Protein AF-A0A6I4NYL2-F1 (afdb_monomer)

Sequence (210 aa):
MTFRFLLPESRPLVDVDYPDGPGNLPQQTRALRRDYGRASRLFVGIGATLGFGIALLVLGGALDLVATGGALLGVPFGLVGLGGAVVTGWLLLGLHRSGRRLARALASRYRSTYGPEHRGGLGDAGLARYFVFEPFLFWRIALASITLLGAIMLLSIAGFMPEQSAAGRLLSGAYGLVLLVAGCGLFGGTFRVNAAHSRRDPVQRRLWGD

Foldseek 3Di:
DPPDLADPLQVQLLPDQDDPGPDHLVVNLVRLVCSLLPVVLVVLLVVLLVQLLVLLVLLLVLVVCVVVVNPVPSVVSNVSSVVSNVVSVVSNVVSLVVLQSSLVSNLSSLCVVLDPPDPADPVLQVVLVCVCVPVSNVSLLVLLVVLLVQLVVLQCCLVPPPPDDPSSSVSSNVSSVSSNVSSCSSVVSSVSNSVSNNSSNPVVCVVVVD

Structure (mmCIF, N/CA/C/O backbone):
data_AF-A0A6I4NYL2-F1
#
_entry.id   AF-A0A6I4NYL2-F1
#
loop_
_atom_site.group_PDB
_atom_site.id
_atom_site.type_symbol
_atom_site.label_atom_id
_atom_site.label_alt_id
_atom_site.label_comp_id
_atom_site.label_asym_id
_atom_site.label_entity_id
_atom_site.label_seq_id
_atom_site.pdbx_PDB_ins_code
_atom_site.Cartn_x
_atom_site.Cartn_y
_atom_site.Cartn_z
_atom_site.occupancy
_atom_site.B_iso_or_equiv
_atom_site.auth_seq_id
_atom_site.auth_comp_id
_atom_site.auth_asym_id
_atom_site.auth_atom_id
_atom_site.pdbx_PDB_model_num
ATOM 1 N N . MET A 1 1 ? 11.112 -21.240 4.306 1.00 32.34 1 MET A N 1
ATOM 2 C CA . MET A 1 1 ? 10.433 -20.586 5.448 1.00 32.34 1 MET A CA 1
ATOM 3 C C . MET A 1 1 ? 9.521 -19.486 4.920 1.00 32.34 1 MET A C 1
ATOM 5 O O . MET A 1 1 ? 10.013 -18.521 4.354 1.00 32.34 1 MET A O 1
ATOM 9 N N . THR A 1 2 ? 8.201 -19.642 5.022 1.00 40.28 2 THR A N 1
ATOM 10 C CA . THR A 1 2 ? 7.230 -18.669 4.492 1.00 40.28 2 THR A CA 1
ATOM 11 C C . THR A 1 2 ? 7.256 -17.404 5.350 1.00 40.28 2 THR A C 1
ATOM 13 O O . THR A 1 2 ? 6.884 -17.456 6.524 1.00 40.28 2 THR A O 1
ATOM 16 N N . PHE A 1 3 ? 7.710 -16.277 4.795 1.00 51.25 3 PHE A N 1
ATOM 17 C CA . PHE A 1 3 ? 7.672 -14.980 5.474 1.00 51.25 3 PHE A CA 1
ATOM 18 C C . PHE A 1 3 ? 6.221 -14.679 5.884 1.00 51.25 3 PHE A C 1
ATOM 20 O O . PHE A 1 3 ? 5.325 -14.564 5.047 1.00 51.25 3 PHE A O 1
ATOM 27 N N . ARG A 1 4 ? 5.957 -14.641 7.193 1.00 70.06 4 ARG A N 1
ATOM 28 C CA . ARG A 1 4 ? 4.603 -14.541 7.750 1.00 70.06 4 ARG A CA 1
ATOM 29 C C . ARG A 1 4 ? 4.319 -13.087 8.131 1.00 70.06 4 ARG A C 1
ATOM 31 O O . ARG A 1 4 ? 4.735 -12.618 9.185 1.00 70.06 4 ARG A O 1
ATOM 38 N N . PHE A 1 5 ? 3.569 -12.381 7.283 1.00 82.69 5 PHE A N 1
ATOM 39 C CA . PHE A 1 5 ? 3.198 -10.967 7.478 1.00 82.69 5 PHE A CA 1
ATOM 40 C C . PHE A 1 5 ? 2.235 -10.702 8.649 1.00 82.69 5 PHE A C 1
ATOM 42 O O . PHE A 1 5 ? 1.994 -9.544 8.983 1.00 82.69 5 PHE A O 1
ATOM 49 N N . LEU A 1 6 ? 1.698 -11.754 9.274 1.00 87.69 6 LEU A N 1
ATOM 50 C CA . LEU A 1 6 ? 0.800 -11.682 10.429 1.00 87.69 6 LEU A CA 1
ATOM 51 C C . LEU A 1 6 ? 1.439 -12.342 11.651 1.00 87.69 6 LEU A C 1
ATOM 53 O O . LEU A 1 6 ? 1.997 -13.450 11.548 1.00 87.69 6 LEU A O 1
ATOM 57 N N . LEU A 1 7 ? 1.311 -11.678 12.801 1.00 88.50 7 LEU A N 1
ATOM 58 C CA . LEU A 1 7 ? 1.684 -12.248 14.094 1.00 88.50 7 LEU A CA 1
ATOM 59 C C . LEU A 1 7 ? 0.854 -13.513 14.369 1.00 88.50 7 LEU A C 1
ATOM 61 O O . LEU A 1 7 ? -0.315 -13.554 13.981 1.00 88.50 7 LEU A O 1
ATOM 65 N N . PRO A 1 8 ? 1.420 -14.544 15.027 1.00 87.44 8 PRO A N 1
ATOM 66 C CA . PRO A 1 8 ? 0.690 -15.774 15.346 1.00 87.44 8 PRO A CA 1
ATOM 67 C C . PRO A 1 8 ? -0.637 -15.508 16.067 1.00 87.44 8 PRO A C 1
ATOM 69 O O . PRO A 1 8 ? -1.657 -16.066 15.682 1.00 87.44 8 PRO A O 1
ATOM 72 N N . GLU A 1 9 ? -0.628 -14.568 17.015 1.00 88.06 9 GLU A N 1
ATOM 73 C CA . GLU A 1 9 ? -1.785 -14.131 17.811 1.00 88.06 9 GLU A CA 1
ATOM 74 C C . GLU A 1 9 ? -2.913 -13.522 16.964 1.00 88.06 9 GLU A C 1
ATOM 76 O O . GLU A 1 9 ? -4.086 -13.643 17.298 1.00 88.06 9 GLU A O 1
ATOM 81 N N . SER A 1 10 ? -2.575 -12.858 15.854 1.00 87.19 10 SER A N 1
ATOM 82 C CA . SER A 1 10 ? -3.553 -12.163 15.008 1.00 87.19 10 SER A CA 1
ATOM 83 C C . SER A 1 10 ? -4.169 -13.059 13.936 1.00 87.19 10 SER A C 1
ATOM 85 O O . SER A 1 10 ? -5.227 -12.731 13.417 1.00 87.19 10 SER A O 1
ATOM 87 N N . ARG A 1 11 ? -3.547 -14.192 13.592 1.00 86.81 11 ARG A N 1
ATOM 88 C CA . ARG A 1 11 ? -4.047 -15.092 12.536 1.00 86.81 11 ARG A CA 1
ATOM 89 C C . ARG A 1 11 ? -5.452 -15.631 12.787 1.00 86.81 11 ARG A C 1
ATOM 91 O O . ARG A 1 11 ? -6.290 -15.405 11.919 1.00 86.81 11 ARG A O 1
ATOM 98 N N . PRO A 1 12 ? -5.748 -16.266 13.939 1.00 86.94 12 PRO A N 1
ATOM 99 C CA . PRO A 1 12 ? -7.089 -16.796 14.173 1.00 86.94 12 PRO A CA 1
ATOM 100 C C . PRO A 1 12 ? -8.146 -15.686 14.221 1.00 86.94 12 PRO A C 1
ATOM 102 O O . PRO A 1 12 ? -9.323 -15.952 14.049 1.00 86.94 12 PRO A O 1
ATOM 105 N N . LEU A 1 13 ? -7.739 -14.429 14.428 1.00 87.06 13 LEU A N 1
ATOM 106 C CA . LEU A 1 13 ? -8.644 -13.286 14.527 1.00 87.06 13 LEU A CA 1
ATOM 107 C C . LEU A 1 13 ? -8.958 -12.632 13.176 1.00 87.06 13 LEU A C 1
ATOM 109 O O . LEU A 1 13 ? -9.892 -11.836 13.098 1.00 87.06 13 LEU A O 1
ATOM 113 N N . VAL A 1 14 ? -8.158 -12.908 12.141 1.00 86.38 14 VAL A N 1
ATOM 114 C CA . VAL A 1 14 ? -8.294 -12.304 10.806 1.00 86.38 14 VAL A CA 1
ATOM 115 C C . VAL A 1 14 ? -9.238 -13.098 9.908 1.00 86.38 14 VAL A C 1
ATOM 117 O O . VAL A 1 14 ? -9.868 -12.503 9.035 1.00 86.38 14 VAL A O 1
ATOM 120 N N . ASP A 1 15 ? -9.326 -14.410 10.122 1.00 76.12 15 ASP A N 1
ATOM 121 C CA . ASP A 1 15 ? -10.119 -15.323 9.293 1.00 76.12 15 ASP A CA 1
ATOM 122 C C . ASP A 1 15 ? -11.524 -15.600 9.872 1.00 76.12 15 ASP A C 1
ATOM 124 O O . ASP A 1 15 ? -12.321 -16.279 9.234 1.00 76.12 15 ASP A O 1
ATOM 128 N N . VAL A 1 16 ? -11.848 -15.047 11.049 1.00 69.81 16 VAL A N 1
ATOM 129 C CA . VAL A 1 16 ? -13.164 -15.180 11.695 1.00 69.81 16 VAL A CA 1
ATOM 130 C C . VAL A 1 16 ? -13.907 -13.848 11.603 1.00 69.81 16 VAL A C 1
ATOM 132 O O . VAL A 1 16 ? -13.585 -12.886 12.309 1.00 69.81 16 VAL A O 1
ATOM 135 N N . ASP A 1 17 ? -14.911 -13.792 10.732 1.00 62.31 17 ASP A N 1
ATOM 136 C CA . ASP A 1 17 ? -15.961 -12.781 10.812 1.00 62.31 17 ASP A CA 1
ATOM 137 C C . ASP A 1 17 ? -16.796 -13.111 12.068 1.00 62.31 17 ASP A C 1
ATOM 139 O O . ASP A 1 17 ? -17.189 -14.255 12.233 1.00 62.31 17 ASP A O 1
ATOM 143 N N . TYR A 1 18 ? -17.048 -12.145 12.963 1.00 59.38 18 TYR A N 1
ATOM 144 C CA . TYR A 1 18 ? -17.799 -12.289 14.239 1.00 59.38 18 TYR A CA 1
ATOM 145 C C . TYR A 1 18 ? -17.017 -12.740 15.507 1.00 59.38 18 TYR A C 1
ATOM 147 O O . TYR A 1 18 ? -15.876 -13.196 15.403 1.00 59.38 18 TYR A O 1
ATOM 155 N N . PRO A 1 19 ? -17.480 -12.389 16.738 1.00 59.78 19 PRO A N 1
ATOM 156 C CA . PRO A 1 19 ? -16.705 -12.354 17.993 1.00 59.78 19 PRO A CA 1
ATOM 157 C C . PRO A 1 19 ? -16.368 -13.710 18.611 1.00 59.78 19 PRO A C 1
ATOM 159 O O . PRO A 1 19 ? -15.861 -13.737 19.726 1.00 59.78 19 PRO A O 1
ATOM 162 N N . ASP A 1 20 ? -16.498 -14.793 17.854 1.00 63.56 20 ASP A N 1
ATOM 163 C CA . ASP A 1 20 ? -16.216 -16.162 18.303 1.00 63.56 20 ASP A CA 1
ATOM 164 C C . ASP A 1 20 ? -14.722 -16.531 18.219 1.00 63.56 20 ASP A C 1
ATOM 166 O O . ASP A 1 20 ? -14.330 -17.692 18.328 1.00 63.56 20 ASP A O 1
ATOM 170 N N . GLY A 1 21 ? -13.855 -15.533 18.011 1.00 65.81 21 GLY A N 1
ATOM 171 C CA . GLY A 1 21 ? -12.410 -15.710 18.103 1.00 65.81 21 GLY A CA 1
ATOM 172 C C . GLY A 1 21 ? -11.964 -16.046 19.535 1.00 65.81 21 GLY A C 1
ATOM 173 O O . GLY A 1 21 ? -12.653 -15.714 20.499 1.00 65.81 21 GLY A O 1
ATOM 174 N N . PRO A 1 22 ? -10.785 -16.663 19.716 1.00 67.88 22 PRO A N 1
ATOM 175 C CA . PRO A 1 22 ? -10.273 -16.969 21.048 1.00 67.88 22 PRO A CA 1
ATOM 176 C C . PRO A 1 22 ? -10.050 -15.689 21.878 1.00 67.88 22 PRO A C 1
ATOM 178 O O . PRO A 1 22 ? -9.413 -14.738 21.417 1.00 67.88 22 PRO A O 1
ATOM 181 N N . GLY A 1 23 ? -10.540 -15.687 23.122 1.00 78.81 23 GLY A N 1
ATOM 182 C CA . GLY A 1 23 ? -10.378 -14.592 24.091 1.00 78.81 23 GLY A CA 1
ATOM 183 C C . GLY A 1 23 ? -11.483 -13.531 24.045 1.00 78.81 23 GLY A C 1
ATOM 184 O O . GLY A 1 23 ? -12.390 -13.586 23.221 1.00 78.81 23 GLY A O 1
ATOM 185 N N . ASN A 1 24 ? -11.419 -12.539 24.939 1.00 86.50 24 ASN A N 1
ATOM 186 C CA . ASN A 1 24 ? -12.430 -11.475 24.996 1.00 86.50 24 ASN A CA 1
ATOM 187 C C . ASN A 1 24 ? -12.204 -10.383 23.925 1.00 86.50 24 ASN A C 1
ATOM 189 O O . ASN A 1 24 ? -11.083 -10.149 23.465 1.00 86.50 24 ASN A O 1
ATOM 193 N N . LEU A 1 25 ? -13.267 -9.667 23.538 1.00 87.31 25 LEU A N 1
ATOM 194 C CA . LEU A 1 25 ? -13.224 -8.601 22.520 1.00 87.31 25 LEU A CA 1
ATOM 195 C C . LEU A 1 25 ? -12.115 -7.541 22.738 1.00 87.31 25 LEU A C 1
ATOM 197 O O . LEU A 1 25 ? -11.442 -7.172 21.764 1.00 87.31 25 LEU A O 1
ATOM 201 N N . PRO A 1 26 ? -11.853 -7.060 23.973 1.00 89.31 26 PRO A N 1
ATOM 202 C CA . PRO A 1 26 ? -10.741 -6.146 24.236 1.00 89.31 26 PRO A CA 1
ATOM 203 C C . PRO A 1 26 ? -9.361 -6.744 23.932 1.00 89.31 26 PRO A C 1
ATOM 205 O O . PRO A 1 26 ? -8.519 -6.064 23.340 1.00 89.31 26 PRO A O 1
ATOM 208 N N . GLN A 1 27 ? -9.116 -8.004 24.308 1.00 88.81 27 GLN A N 1
ATOM 209 C CA . GLN A 1 27 ? -7.863 -8.706 24.008 1.00 88.81 27 GLN A CA 1
ATOM 210 C C . GLN A 1 27 ? -7.684 -8.880 22.497 1.00 88.81 27 GLN A C 1
ATOM 212 O O . GLN A 1 27 ? -6.623 -8.539 21.971 1.00 88.81 27 GLN A O 1
ATOM 217 N N . GLN A 1 28 ? -8.734 -9.308 21.788 1.00 90.38 28 GLN A N 1
ATOM 218 C CA . GLN A 1 28 ? -8.708 -9.467 20.331 1.00 90.38 28 GLN A CA 1
ATOM 219 C C . GLN A 1 28 ? -8.380 -8.139 19.623 1.00 90.38 28 GLN A C 1
ATOM 221 O O . GLN A 1 28 ? -7.509 -8.081 18.751 1.00 90.38 28 GLN A O 1
ATOM 226 N N . THR A 1 29 ? -9.024 -7.042 20.041 1.00 91.06 29 THR A N 1
ATOM 227 C CA . THR A 1 29 ? -8.781 -5.696 19.493 1.00 91.06 29 THR A CA 1
ATOM 228 C C . THR A 1 29 ? -7.347 -5.231 19.745 1.00 91.06 29 THR A C 1
ATOM 230 O O . THR A 1 29 ? -6.704 -4.697 18.839 1.00 91.06 29 THR A O 1
ATOM 233 N N . ARG A 1 30 ? -6.808 -5.457 20.951 1.00 91.81 30 ARG A N 1
ATOM 234 C CA . ARG A 1 30 ? -5.417 -5.109 21.289 1.00 91.81 30 ARG A CA 1
ATOM 235 C C . ARG A 1 30 ? -4.410 -5.890 20.445 1.00 91.81 30 ARG A C 1
ATOM 237 O O . ARG A 1 30 ? -3.467 -5.282 19.940 1.00 91.81 30 ARG A O 1
ATOM 244 N N . ALA A 1 31 ? -4.624 -7.192 20.249 1.00 91.88 31 ALA A N 1
ATOM 245 C CA . ALA A 1 31 ? -3.747 -8.030 19.432 1.00 91.88 31 ALA A CA 1
ATOM 246 C C . ALA A 1 31 ? -3.713 -7.551 17.969 1.00 91.88 31 ALA A C 1
ATOM 248 O O . ALA A 1 31 ? -2.640 -7.295 17.418 1.00 91.88 31 ALA A O 1
ATOM 249 N N . LEU A 1 32 ? -4.888 -7.318 17.372 1.00 92.69 32 LEU A N 1
ATOM 250 C CA . LEU A 1 32 ? -5.006 -6.807 16.002 1.00 92.69 32 LEU A CA 1
ATOM 251 C C . LEU A 1 32 ? -4.415 -5.401 15.852 1.00 92.69 32 LEU A C 1
ATOM 253 O O . LEU A 1 32 ? -3.730 -5.127 14.866 1.00 92.69 32 LEU A O 1
ATOM 257 N N . ARG A 1 33 ? -4.631 -4.512 16.830 1.00 93.56 33 ARG A N 1
ATOM 258 C CA . ARG A 1 33 ? -4.042 -3.165 16.842 1.00 93.56 33 ARG A CA 1
ATOM 259 C C . ARG A 1 33 ? -2.516 -3.227 16.902 1.00 93.56 33 ARG A C 1
ATOM 261 O O . ARG A 1 33 ? -1.860 -2.490 16.168 1.00 93.56 33 ARG A O 1
ATOM 268 N N . ARG A 1 34 ? -1.946 -4.115 17.724 1.00 93.56 34 ARG A N 1
ATOM 269 C CA . ARG A 1 34 ? -0.491 -4.308 17.834 1.00 93.56 34 ARG A CA 1
ATOM 270 C C . ARG A 1 34 ? 0.117 -4.780 16.514 1.00 93.56 34 ARG A C 1
ATOM 272 O O . ARG A 1 34 ? 1.143 -4.244 16.105 1.00 93.56 34 ARG A O 1
ATOM 279 N N . ASP A 1 35 ? -0.511 -5.734 15.825 1.00 94.19 35 ASP A N 1
ATOM 280 C CA . ASP A 1 35 ? -0.029 -6.185 14.510 1.00 94.19 35 ASP A CA 1
ATOM 281 C C . ASP A 1 35 ? -0.229 -5.106 13.430 1.00 94.19 35 ASP A C 1
ATOM 283 O O . ASP A 1 35 ? 0.643 -4.882 12.585 1.00 94.19 35 ASP A O 1
ATOM 287 N N . TYR A 1 36 ? -1.346 -4.369 13.476 1.00 92.38 36 TYR A N 1
ATOM 288 C CA . TYR A 1 36 ? -1.624 -3.297 12.516 1.00 92.38 36 TYR A CA 1
ATOM 289 C C . TYR A 1 36 ? -0.644 -2.138 12.661 1.00 92.38 36 TYR A C 1
ATOM 291 O O . TYR A 1 36 ? -0.173 -1.598 11.658 1.00 92.38 36 TYR A O 1
ATOM 299 N N . GLY A 1 37 ? -0.321 -1.769 13.900 1.00 91.44 37 GLY A N 1
ATOM 300 C CA . GLY A 1 37 ? 0.577 -0.667 14.217 1.00 91.44 37 GLY A CA 1
ATOM 301 C C . GLY A 1 37 ? 2.056 -1.025 14.245 1.00 91.44 37 GLY A C 1
ATOM 302 O O . GLY A 1 37 ? 2.885 -0.181 14.571 1.00 91.44 37 GLY A O 1
ATOM 303 N N . ARG A 1 38 ? 2.411 -2.262 13.894 1.00 93.38 38 ARG A N 1
ATOM 304 C CA . ARG A 1 38 ? 3.791 -2.735 13.929 1.00 93.38 38 ARG A CA 1
ATOM 305 C C . ARG A 1 38 ? 4.667 -1.981 12.923 1.00 93.38 38 ARG A C 1
ATOM 307 O O . ARG A 1 38 ? 4.531 -2.160 11.711 1.00 93.38 38 ARG A O 1
ATOM 314 N N . ALA A 1 39 ? 5.626 -1.212 13.440 1.00 90.81 39 ALA A N 1
ATOM 315 C CA . ALA A 1 39 ? 6.565 -0.427 12.640 1.00 90.81 39 ALA A CA 1
ATOM 316 C C . ALA A 1 39 ? 7.366 -1.290 11.651 1.00 90.81 39 ALA A C 1
ATOM 318 O O . ALA A 1 39 ? 7.545 -0.895 10.505 1.00 90.81 39 ALA A O 1
ATOM 319 N N . SER A 1 40 ? 7.767 -2.511 12.029 1.00 90.56 40 SER A N 1
ATOM 320 C CA . SER A 1 40 ? 8.512 -3.391 11.114 1.00 90.56 40 SER A CA 1
ATOM 321 C C . SER A 1 40 ? 7.737 -3.714 9.833 1.00 90.56 40 SER A C 1
ATOM 323 O O . SER A 1 40 ? 8.326 -3.780 8.762 1.00 90.56 40 SER A O 1
ATOM 325 N N . ARG A 1 41 ? 6.405 -3.828 9.893 1.00 92.06 41 ARG A N 1
ATOM 326 C CA . ARG A 1 41 ? 5.574 -4.051 8.701 1.00 92.06 41 ARG A CA 1
ATOM 327 C C . ARG A 1 41 ? 5.556 -2.837 7.774 1.00 92.06 41 ARG A C 1
ATOM 329 O O . ARG A 1 41 ? 5.511 -2.993 6.558 1.00 92.06 41 ARG A O 1
ATOM 336 N N . LEU A 1 42 ? 5.570 -1.646 8.363 1.00 90.81 42 LEU A N 1
ATOM 337 C CA . LEU A 1 42 ? 5.628 -0.374 7.656 1.00 90.81 42 LEU A CA 1
ATOM 338 C C . LEU A 1 42 ? 6.987 -0.218 6.960 1.00 90.81 42 LEU A C 1
ATOM 340 O O . LEU A 1 42 ? 7.018 0.014 5.758 1.00 90.81 42 LEU A O 1
ATOM 344 N N . PHE A 1 43 ? 8.089 -0.475 7.672 1.00 93.50 43 PHE A N 1
ATOM 345 C CA . PHE A 1 43 ? 9.442 -0.447 7.108 1.00 93.50 43 PHE A CA 1
ATOM 346 C C . PHE A 1 43 ? 9.652 -1.475 5.998 1.00 93.50 43 PHE A C 1
ATOM 348 O O . PHE A 1 43 ? 10.232 -1.136 4.974 1.00 93.50 43 PHE A O 1
ATOM 355 N N . VAL A 1 44 ? 9.133 -2.698 6.142 1.00 93.81 44 VAL A N 1
ATOM 356 C CA . VAL A 1 44 ? 9.183 -3.692 5.055 1.00 93.81 44 VAL A CA 1
ATOM 357 C C . VAL A 1 44 ? 8.375 -3.212 3.845 1.00 93.81 44 VAL A C 1
ATOM 359 O O . VAL A 1 44 ? 8.808 -3.408 2.715 1.00 93.81 44 VAL A O 1
ATOM 362 N N . GLY A 1 45 ? 7.240 -2.535 4.054 1.00 93.44 45 GLY A N 1
ATOM 363 C CA . GLY A 1 45 ? 6.474 -1.909 2.971 1.00 93.44 45 GLY A CA 1
ATOM 364 C C . GLY A 1 45 ? 7.233 -0.788 2.261 1.00 93.44 45 GLY A C 1
ATOM 365 O O . GLY A 1 45 ? 7.267 -0.770 1.032 1.00 93.44 45 GLY A O 1
ATOM 366 N N . ILE A 1 46 ? 7.884 0.101 3.016 1.00 94.62 46 ILE A N 1
ATOM 367 C CA . ILE A 1 46 ? 8.746 1.158 2.466 1.00 94.62 46 ILE A CA 1
ATOM 368 C C . ILE A 1 46 ? 9.897 0.529 1.677 1.00 94.62 46 ILE A C 1
ATOM 370 O O . ILE A 1 46 ? 10.085 0.853 0.510 1.00 94.62 46 ILE A O 1
ATOM 374 N N . GLY A 1 47 ? 10.622 -0.415 2.282 1.00 96.06 47 GLY A N 1
ATOM 375 C CA . GLY A 1 47 ? 11.756 -1.089 1.656 1.00 96.06 47 GLY A CA 1
ATOM 376 C C . GLY A 1 47 ? 11.369 -1.840 0.383 1.00 96.06 47 GLY A C 1
ATOM 377 O O . GLY A 1 47 ? 12.062 -1.726 -0.620 1.00 96.06 47 GLY A O 1
ATOM 378 N N . ALA A 1 48 ? 10.233 -2.542 0.379 1.00 95.25 48 ALA A N 1
ATOM 379 C CA . ALA A 1 48 ? 9.735 -3.216 -0.818 1.00 95.25 48 ALA A CA 1
ATOM 380 C C . ALA A 1 48 ? 9.315 -2.221 -1.912 1.00 95.25 48 ALA A C 1
ATOM 382 O O . ALA A 1 48 ? 9.555 -2.481 -3.084 1.00 95.25 48 ALA A O 1
ATOM 383 N N . THR A 1 49 ? 8.741 -1.071 -1.543 1.00 95.75 49 THR A N 1
ATOM 384 C CA . THR A 1 49 ? 8.366 -0.018 -2.504 1.00 95.75 49 THR A CA 1
ATOM 385 C C . THR A 1 49 ? 9.606 0.613 -3.137 1.00 95.75 49 THR A C 1
ATOM 387 O O . THR A 1 49 ? 9.706 0.672 -4.359 1.00 95.75 49 THR A O 1
ATOM 390 N N . LEU A 1 50 ? 10.588 1.009 -2.319 1.00 95.81 50 LEU A N 1
ATOM 391 C CA . LEU A 1 50 ? 11.859 1.558 -2.796 1.00 95.81 50 LEU A CA 1
ATOM 392 C C . LEU A 1 50 ? 12.628 0.540 -3.640 1.00 95.81 50 LEU A C 1
ATOM 394 O O . LEU A 1 50 ? 13.100 0.875 -4.721 1.00 95.81 50 LEU A O 1
ATOM 398 N N . GLY A 1 51 ? 12.707 -0.709 -3.177 1.00 96.56 51 GLY A N 1
ATOM 399 C CA . GLY A 1 51 ? 13.351 -1.794 -3.909 1.00 96.56 51 GLY A CA 1
ATOM 400 C C . GLY A 1 51 ? 12.692 -2.052 -5.263 1.00 96.56 51 GLY A C 1
ATOM 401 O O . GLY A 1 51 ? 13.399 -2.253 -6.244 1.00 96.56 51 GLY A O 1
ATOM 402 N N . PHE A 1 52 ? 11.359 -1.980 -5.340 1.00 96.69 52 PHE A N 1
ATOM 403 C CA . PHE A 1 52 ? 10.633 -2.092 -6.604 1.00 96.69 52 PHE A CA 1
ATOM 404 C C . PHE A 1 52 ? 10.973 -0.934 -7.550 1.00 96.69 52 PHE A C 1
ATOM 406 O O . PHE A 1 52 ? 11.290 -1.171 -8.712 1.00 96.69 52 PHE A O 1
ATOM 413 N N . GLY A 1 53 ? 11.001 0.305 -7.049 1.00 95.00 53 GLY A N 1
ATOM 414 C CA . GLY A 1 53 ? 11.427 1.467 -7.832 1.00 95.00 53 GLY A CA 1
ATOM 415 C C . GLY A 1 53 ? 12.858 1.338 -8.366 1.00 95.00 53 GLY A C 1
ATOM 416 O O . GLY A 1 53 ? 13.085 1.526 -9.558 1.00 95.00 53 GLY A O 1
ATOM 417 N N . ILE A 1 54 ? 13.814 0.948 -7.515 1.00 96.56 54 ILE A N 1
ATOM 418 C CA . ILE A 1 54 ? 15.214 0.715 -7.913 1.00 96.56 54 ILE A CA 1
ATOM 419 C C . ILE A 1 54 ? 15.298 -0.388 -8.973 1.00 96.56 54 ILE A C 1
ATOM 421 O O . ILE A 1 54 ? 15.999 -0.233 -9.968 1.00 96.56 54 ILE A O 1
ATOM 425 N N . ALA A 1 55 ? 14.562 -1.483 -8.794 1.00 97.06 55 ALA A N 1
ATOM 426 C CA . ALA A 1 55 ? 14.545 -2.586 -9.742 1.00 97.06 55 ALA A CA 1
ATOM 427 C C . ALA A 1 55 ? 14.021 -2.162 -11.125 1.00 97.06 55 ALA A C 1
ATOM 429 O O . ALA A 1 55 ? 14.599 -2.545 -12.142 1.00 97.06 55 ALA A O 1
ATOM 430 N N . LEU A 1 56 ? 12.982 -1.320 -11.170 1.00 95.94 56 LEU A N 1
ATOM 431 C CA . LEU A 1 56 ? 12.482 -0.750 -12.422 1.00 95.94 56 LEU A CA 1
ATOM 432 C C . LEU A 1 56 ? 13.468 0.237 -13.055 1.00 95.94 56 LEU A C 1
ATOM 434 O O . LEU A 1 56 ? 13.596 0.243 -14.275 1.00 95.94 56 LEU A O 1
ATOM 438 N N . LEU A 1 57 ? 14.197 1.027 -12.262 1.00 94.06 57 LEU A N 1
ATOM 439 C CA . LEU A 1 57 ? 15.254 1.904 -12.782 1.00 94.06 57 LEU A CA 1
ATOM 440 C C . LEU A 1 57 ? 16.394 1.100 -13.418 1.00 94.06 57 LEU A C 1
ATOM 442 O O . LEU A 1 57 ? 16.815 1.412 -14.530 1.00 94.06 57 LEU A O 1
ATOM 446 N N . VAL A 1 58 ? 16.854 0.038 -12.749 1.00 95.88 58 VAL A N 1
ATOM 447 C CA . VAL A 1 58 ? 17.874 -0.876 -13.289 1.00 95.88 58 VAL A CA 1
ATOM 448 C C . VAL A 1 58 ? 17.377 -1.537 -14.572 1.00 95.88 58 VAL A C 1
ATOM 450 O O . VAL A 1 58 ? 18.116 -1.603 -15.552 1.00 95.88 58 VAL A O 1
ATOM 453 N N . LEU A 1 59 ? 16.117 -1.980 -14.595 1.00 96.12 59 LEU A N 1
ATOM 454 C CA . LEU A 1 59 ? 15.506 -2.564 -15.785 1.00 96.12 59 LEU A CA 1
ATOM 455 C C . LEU A 1 59 ? 15.425 -1.555 -16.941 1.00 96.12 59 LEU A C 1
ATOM 457 O O . LEU A 1 59 ? 15.744 -1.908 -18.070 1.00 96.12 59 LEU A O 1
ATOM 461 N N . GLY A 1 60 ? 15.050 -0.303 -16.672 1.00 93.62 60 GLY A N 1
ATOM 462 C CA . GLY A 1 60 ? 15.012 0.757 -17.682 1.00 93.62 60 GLY A CA 1
ATOM 463 C C . GLY A 1 60 ? 16.383 1.049 -18.277 1.00 93.62 60 GLY A C 1
ATOM 464 O O . GLY A 1 60 ? 16.541 0.993 -19.492 1.00 93.62 60 GLY A O 1
ATOM 465 N N . GLY A 1 61 ? 17.393 1.251 -17.425 1.00 92.25 61 GLY A N 1
ATOM 466 C CA . GLY A 1 61 ? 18.768 1.468 -17.881 1.00 92.25 61 GLY A CA 1
ATOM 467 C C . GLY A 1 61 ? 19.327 0.278 -18.665 1.00 92.25 61 GLY A C 1
ATOM 468 O O . GLY A 1 61 ? 20.022 0.459 -19.661 1.00 92.25 61 GLY A O 1
ATOM 469 N N . ALA A 1 62 ? 18.977 -0.948 -18.272 1.00 95.19 62 ALA A N 1
ATOM 470 C CA . ALA A 1 62 ? 19.332 -2.151 -19.015 1.00 95.19 62 ALA A CA 1
ATOM 471 C C . ALA A 1 62 ? 18.704 -2.189 -20.416 1.00 95.19 62 ALA A C 1
ATOM 473 O O . ALA A 1 62 ? 19.390 -2.527 -21.379 1.00 95.19 62 ALA A O 1
ATOM 474 N N . LEU A 1 63 ? 17.424 -1.828 -20.543 1.00 94.50 63 LEU A N 1
ATOM 475 C CA . LEU A 1 63 ? 16.741 -1.766 -21.837 1.00 94.50 63 LEU A CA 1
ATOM 476 C C . LEU A 1 63 ? 17.368 -0.709 -22.754 1.00 94.50 63 LEU A C 1
ATOM 478 O O . LEU A 1 63 ? 17.603 -0.997 -23.927 1.00 94.50 63 LEU A O 1
ATOM 482 N N . ASP A 1 64 ? 17.704 0.466 -22.218 1.00 91.94 64 ASP A N 1
ATOM 483 C CA . ASP A 1 64 ? 18.374 1.525 -22.981 1.00 91.94 64 ASP A CA 1
ATOM 484 C C . ASP A 1 64 ? 19.789 1.091 -23.426 1.00 91.94 64 ASP A C 1
ATOM 486 O O . ASP A 1 64 ? 20.190 1.330 -24.569 1.00 91.94 64 ASP A O 1
ATOM 490 N N . LEU A 1 65 ? 20.533 0.369 -22.576 1.00 93.56 65 LEU A N 1
ATOM 491 C CA . LEU A 1 65 ? 21.828 -0.221 -22.943 1.00 93.56 65 LEU A CA 1
ATOM 492 C C . LEU A 1 65 ? 21.696 -1.257 -24.064 1.00 93.56 65 LEU A C 1
ATOM 494 O O . LEU A 1 65 ? 22.496 -1.252 -24.996 1.00 93.56 65 LEU A O 1
ATOM 498 N N . VAL A 1 66 ? 20.695 -2.140 -24.006 1.00 94.19 66 VAL A N 1
ATOM 499 C CA . VAL A 1 66 ? 20.454 -3.119 -25.081 1.00 94.19 66 VAL A CA 1
ATOM 500 C C . VAL A 1 66 ? 20.106 -2.401 -26.386 1.00 94.19 66 VAL A C 1
ATOM 502 O O . VAL A 1 66 ? 20.659 -2.741 -27.430 1.00 94.19 66 VAL A O 1
ATOM 505 N N . ALA A 1 67 ? 19.244 -1.383 -26.327 1.00 91.88 67 ALA A N 1
ATOM 506 C CA . ALA A 1 67 ? 18.821 -0.615 -27.497 1.00 91.88 67 ALA A CA 1
ATOM 507 C C . ALA A 1 67 ? 19.976 0.139 -28.181 1.00 91.88 67 ALA A C 1
ATOM 509 O O . ALA A 1 67 ? 19.942 0.348 -29.391 1.00 91.88 67 ALA A O 1
ATOM 510 N N . THR A 1 68 ? 21.012 0.512 -27.428 1.00 93.50 68 THR A N 1
ATOM 511 C CA . THR A 1 68 ? 22.196 1.237 -27.925 1.00 93.50 68 THR A CA 1
ATOM 512 C C . THR A 1 68 ? 23.377 0.323 -28.284 1.00 93.50 68 THR A C 1
ATOM 514 O O . THR A 1 68 ? 24.473 0.806 -28.556 1.00 93.50 68 THR A O 1
ATOM 517 N N . GLY A 1 69 ? 23.171 -1.002 -28.323 1.00 92.62 69 GLY A N 1
ATOM 518 C CA . GLY A 1 69 ? 24.186 -1.987 -28.729 1.00 92.62 69 GLY A CA 1
ATOM 519 C C . GLY A 1 69 ? 25.023 -2.569 -27.582 1.00 92.62 69 GLY A C 1
ATOM 520 O O . GLY A 1 69 ? 25.849 -3.451 -27.803 1.00 92.62 69 GLY A O 1
ATOM 521 N N . GLY A 1 70 ? 24.780 -2.155 -26.337 1.00 95.31 70 GLY A N 1
ATOM 522 C CA . GLY A 1 70 ? 25.448 -2.631 -25.120 1.00 95.31 70 GLY A CA 1
ATOM 523 C C . GLY A 1 70 ? 24.899 -3.949 -24.561 1.00 95.31 70 GLY A C 1
ATOM 524 O O . GLY A 1 70 ? 24.836 -4.118 -23.342 1.00 95.31 70 GLY A O 1
ATOM 525 N N . ALA A 1 71 ? 24.484 -4.890 -25.416 1.00 94.69 71 ALA A N 1
ATOM 526 C CA . ALA A 1 71 ? 23.750 -6.095 -25.008 1.00 94.69 71 ALA A CA 1
ATOM 527 C C . ALA A 1 71 ? 24.496 -6.967 -23.978 1.00 94.69 71 ALA A C 1
ATOM 529 O O . ALA A 1 71 ? 23.862 -7.527 -23.083 1.00 94.69 71 ALA A O 1
ATOM 530 N N . LEU A 1 72 ? 25.832 -7.031 -24.060 1.00 96.31 72 LEU A N 1
ATOM 531 C CA . LEU A 1 72 ? 26.673 -7.816 -23.147 1.00 96.31 72 LEU A CA 1
ATOM 532 C C . LEU A 1 72 ? 26.473 -7.426 -21.672 1.00 96.31 72 LEU A C 1
ATOM 534 O O . LEU A 1 72 ? 26.485 -8.292 -20.802 1.00 96.31 72 LEU A O 1
ATOM 538 N N . LEU A 1 73 ? 26.264 -6.135 -21.395 1.00 94.12 73 LEU A N 1
ATOM 539 C CA . LEU A 1 73 ? 25.987 -5.624 -20.049 1.00 94.12 73 LEU A CA 1
ATOM 540 C C . LEU A 1 73 ? 24.486 -5.422 -19.816 1.00 94.12 73 LEU A C 1
ATOM 542 O O . LEU A 1 73 ? 23.988 -5.684 -18.724 1.00 94.12 73 LEU A O 1
ATOM 546 N N . GLY A 1 74 ? 23.743 -5.005 -20.842 1.00 95.12 74 GLY A N 1
ATOM 547 C CA . GLY A 1 74 ? 22.311 -4.743 -20.733 1.00 95.12 74 GLY A CA 1
ATOM 548 C C . GLY A 1 74 ? 21.502 -5.979 -20.331 1.00 95.12 74 GLY A C 1
ATOM 549 O O . GLY A 1 74 ? 20.680 -5.899 -19.423 1.00 95.12 74 GLY A O 1
ATOM 550 N N . VAL A 1 75 ? 21.768 -7.149 -20.922 1.00 96.56 75 VAL A N 1
ATOM 551 C CA . VAL A 1 75 ? 21.038 -8.390 -20.597 1.00 96.56 75 VAL A CA 1
ATOM 552 C C . VAL A 1 75 ? 21.177 -8.799 -19.120 1.00 96.56 75 VAL A C 1
ATOM 554 O O . VAL A 1 75 ? 20.140 -8.970 -18.470 1.00 96.56 75 VAL A O 1
ATOM 557 N N . PRO A 1 76 ? 22.387 -8.940 -18.535 1.00 97.31 76 PRO A N 1
ATOM 558 C CA . PRO A 1 76 ? 22.507 -9.326 -17.130 1.00 97.31 76 PRO A CA 1
ATOM 559 C C . PRO A 1 76 ? 21.894 -8.290 -16.178 1.00 97.31 76 PRO A C 1
ATOM 561 O O . PRO A 1 76 ? 21.195 -8.682 -15.242 1.00 97.31 76 PRO A O 1
ATOM 564 N N . PHE A 1 77 ? 22.057 -6.984 -16.429 1.00 96.44 77 PHE A N 1
ATOM 565 C CA . PHE A 1 77 ? 21.386 -5.957 -15.620 1.00 96.44 77 PHE A CA 1
ATOM 566 C C . PHE A 1 77 ? 19.861 -6.023 -15.746 1.00 96.44 77 PHE A C 1
ATOM 568 O O . PHE A 1 77 ? 19.160 -5.880 -14.745 1.00 96.44 77 PHE A O 1
ATOM 575 N N . GLY A 1 78 ? 19.340 -6.311 -16.940 1.00 96.50 78 GLY A N 1
ATOM 576 C CA . GLY A 1 78 ? 17.908 -6.483 -17.175 1.00 96.50 78 GLY A CA 1
ATOM 577 C C . GLY A 1 78 ? 17.332 -7.650 -16.377 1.00 96.50 78 GLY A C 1
ATOM 578 O O . GLY A 1 78 ? 16.283 -7.509 -15.752 1.00 96.50 78 GLY A O 1
ATOM 579 N N . LEU A 1 79 ? 18.050 -8.776 -16.311 1.00 97.62 79 LEU A N 1
ATOM 580 C CA . LEU A 1 79 ? 17.659 -9.923 -15.487 1.00 97.62 79 LEU A CA 1
ATOM 581 C C . LEU A 1 79 ? 17.675 -9.593 -13.988 1.00 97.62 79 LEU A C 1
ATOM 583 O O . LEU A 1 79 ? 16.755 -9.988 -13.270 1.00 97.62 79 LEU A O 1
ATOM 587 N N . VAL A 1 80 ? 18.672 -8.837 -13.517 1.00 97.56 80 VAL A N 1
ATOM 588 C CA . VAL A 1 80 ? 18.740 -8.374 -12.120 1.00 97.56 80 VAL A CA 1
ATOM 589 C C . VAL A 1 80 ? 17.578 -7.432 -11.796 1.00 97.56 80 VAL A C 1
ATOM 591 O O . VAL A 1 80 ? 16.904 -7.622 -10.781 1.00 97.56 80 VAL A O 1
ATOM 594 N N . GLY A 1 81 ? 17.299 -6.457 -12.664 1.00 96.94 81 GLY A N 1
ATOM 595 C CA . GLY A 1 81 ? 16.171 -5.537 -12.516 1.00 96.94 81 GLY A CA 1
ATOM 596 C C . GLY A 1 81 ? 14.831 -6.274 -12.509 1.00 96.94 81 GLY A C 1
ATOM 597 O O . GLY A 1 81 ? 14.020 -6.090 -11.604 1.00 96.94 81 GLY A O 1
ATOM 598 N N . LEU A 1 82 ? 14.619 -7.190 -13.456 1.00 96.94 82 LEU A N 1
ATOM 599 C CA . LEU A 1 82 ? 13.402 -7.997 -13.525 1.00 96.94 82 LEU A CA 1
ATOM 600 C C . LEU A 1 82 ? 13.234 -8.886 -12.285 1.00 96.94 82 LEU A C 1
ATOM 602 O O . LEU A 1 82 ? 12.169 -8.889 -11.667 1.00 96.94 82 LEU A O 1
ATOM 606 N N . GLY A 1 83 ? 14.285 -9.605 -11.883 1.00 97.69 83 GLY A N 1
ATOM 607 C CA . GLY A 1 83 ? 14.270 -10.448 -10.687 1.00 97.69 83 GLY A CA 1
ATOM 608 C C . GLY A 1 83 ? 13.968 -9.644 -9.421 1.00 97.69 83 GLY A C 1
ATOM 609 O O . GLY A 1 83 ? 13.109 -10.032 -8.625 1.00 97.69 83 GLY A O 1
ATOM 610 N N . GLY A 1 84 ? 14.600 -8.477 -9.271 1.00 97.38 84 GLY A N 1
ATOM 611 C CA . GLY A 1 84 ? 14.336 -7.545 -8.177 1.00 97.38 84 GLY A CA 1
ATOM 612 C C . GLY A 1 84 ? 12.884 -7.062 -8.150 1.00 97.38 84 GLY A C 1
ATOM 613 O O . GLY A 1 84 ? 12.253 -7.075 -7.088 1.00 97.38 84 GLY A O 1
ATOM 614 N N . ALA A 1 85 ? 12.322 -6.699 -9.308 1.00 96.06 85 ALA A N 1
ATOM 615 C CA . ALA A 1 85 ? 10.945 -6.224 -9.433 1.00 96.06 85 ALA A CA 1
ATOM 616 C C . ALA A 1 85 ? 9.934 -7.329 -9.093 1.00 96.06 85 ALA A C 1
ATOM 618 O O . ALA A 1 85 ? 8.951 -7.079 -8.396 1.00 96.06 85 ALA A O 1
ATOM 619 N N . VAL A 1 86 ? 10.197 -8.571 -9.508 1.00 96.75 86 VAL A N 1
ATOM 620 C CA . VAL A 1 86 ? 9.352 -9.728 -9.174 1.00 96.75 86 VAL A CA 1
ATOM 621 C C . VAL A 1 86 ? 9.356 -9.996 -7.668 1.00 96.75 86 VAL A C 1
ATOM 623 O O . VAL A 1 86 ? 8.288 -10.124 -7.065 1.00 96.75 86 VAL A O 1
ATOM 626 N N . VAL A 1 87 ? 10.533 -10.040 -7.034 1.00 96.50 87 VAL A N 1
ATOM 627 C CA . VAL A 1 87 ? 10.653 -10.318 -5.592 1.00 96.50 87 VAL A CA 1
ATOM 628 C C . VAL A 1 87 ? 9.974 -9.228 -4.764 1.00 96.50 87 VAL A C 1
ATOM 630 O O . VAL A 1 87 ? 9.160 -9.517 -3.884 1.00 96.50 87 VAL A O 1
ATOM 633 N N . THR A 1 88 ? 10.273 -7.964 -5.054 1.00 95.75 88 THR A N 1
ATOM 634 C CA . THR A 1 88 ? 9.701 -6.825 -4.322 1.00 95.75 88 THR A CA 1
ATOM 635 C C . THR A 1 88 ? 8.207 -6.659 -4.602 1.00 95.75 88 THR A C 1
ATOM 637 O O . THR A 1 88 ? 7.433 -6.451 -3.667 1.00 95.75 88 THR A O 1
ATOM 640 N N . GLY A 1 89 ? 7.763 -6.868 -5.843 1.00 94.44 89 GLY A N 1
ATOM 641 C CA . GLY A 1 89 ? 6.348 -6.889 -6.215 1.00 94.44 89 GLY A CA 1
ATOM 642 C C . GLY A 1 89 ? 5.567 -7.985 -5.486 1.00 94.44 89 GLY A C 1
ATOM 643 O O . GLY A 1 89 ? 4.483 -7.732 -4.955 1.00 94.44 89 GLY A O 1
ATOM 644 N N . TRP A 1 90 ? 6.137 -9.187 -5.362 1.00 94.75 90 TRP A N 1
ATOM 645 C CA . TRP A 1 90 ? 5.540 -10.272 -4.581 1.00 94.75 90 TRP A CA 1
ATOM 646 C C . TRP A 1 90 ? 5.384 -9.903 -3.097 1.00 94.75 90 TRP A C 1
ATOM 648 O O . TRP A 1 90 ? 4.316 -10.124 -2.512 1.00 94.75 90 TRP A O 1
ATOM 658 N N . LEU A 1 91 ? 6.400 -9.269 -2.496 1.00 94.12 91 LEU A N 1
ATOM 659 C CA . LEU A 1 91 ? 6.326 -8.758 -1.122 1.00 94.12 91 LEU A CA 1
ATOM 660 C C . LEU A 1 91 ? 5.222 -7.702 -0.965 1.00 94.12 91 LEU A C 1
ATOM 662 O O . LEU A 1 91 ? 4.426 -7.785 -0.025 1.00 94.12 91 LEU A O 1
ATOM 666 N N . LEU A 1 92 ? 5.125 -6.747 -1.895 1.00 93.75 92 LEU A N 1
ATOM 667 C CA . LEU A 1 92 ? 4.090 -5.708 -1.893 1.00 93.75 92 LEU A CA 1
ATOM 668 C C . LEU A 1 92 ? 2.682 -6.304 -1.994 1.00 93.75 92 LEU A C 1
ATOM 670 O O . LEU A 1 92 ? 1.796 -5.928 -1.222 1.00 93.75 92 LEU A O 1
ATOM 674 N N . LEU A 1 93 ? 2.472 -7.285 -2.876 1.00 93.50 93 LEU A N 1
ATOM 675 C CA . LEU A 1 93 ? 1.195 -7.993 -3.001 1.00 93.50 93 LEU A CA 1
ATOM 676 C C . LEU A 1 93 ? 0.821 -8.723 -1.704 1.00 93.50 93 LEU A C 1
ATOM 678 O O . LEU A 1 93 ? -0.328 -8.642 -1.249 1.00 93.50 93 LEU A O 1
ATOM 682 N N . GLY A 1 94 ? 1.785 -9.403 -1.078 1.00 91.88 94 GLY A N 1
ATOM 683 C CA . GLY A 1 94 ? 1.603 -10.069 0.213 1.00 91.88 94 GLY A CA 1
ATOM 684 C C . GLY A 1 94 ? 1.222 -9.091 1.328 1.00 91.88 94 GLY A C 1
ATOM 685 O O . GLY A 1 94 ? 0.255 -9.321 2.067 1.00 91.88 94 GLY A O 1
ATOM 686 N N . LEU A 1 95 ? 1.922 -7.958 1.418 1.00 91.81 95 LEU A N 1
ATOM 687 C CA . LEU A 1 95 ? 1.636 -6.883 2.372 1.00 91.81 95 LEU A CA 1
ATOM 688 C C . LEU A 1 95 ? 0.266 -6.245 2.139 1.00 91.81 95 LEU A C 1
ATOM 690 O O . LEU A 1 95 ? -0.469 -6.018 3.102 1.00 91.81 95 LEU A O 1
ATOM 694 N N . HIS A 1 96 ? -0.110 -6.008 0.883 1.00 92.44 96 HIS A N 1
ATOM 695 C CA . HIS A 1 96 ? -1.394 -5.416 0.524 1.00 92.44 96 HIS A CA 1
ATOM 696 C C . HIS A 1 96 ? -2.562 -6.337 0.902 1.00 92.44 96 HIS A C 1
ATOM 698 O O . HIS A 1 96 ? -3.500 -5.918 1.587 1.00 92.44 96 HIS A O 1
ATOM 704 N N . ARG A 1 97 ? -2.494 -7.623 0.525 1.00 91.94 97 ARG A N 1
ATOM 705 C CA . ARG A 1 97 ? -3.532 -8.616 0.854 1.00 91.94 97 ARG A CA 1
ATOM 706 C C . ARG A 1 97 ? -3.677 -8.790 2.361 1.00 91.94 97 ARG A C 1
ATOM 708 O O . ARG A 1 97 ? -4.781 -8.671 2.893 1.00 91.94 97 ARG A O 1
ATOM 715 N N . SER A 1 98 ? -2.563 -9.018 3.055 1.00 92.31 98 SER A N 1
ATOM 716 C CA . SER A 1 98 ? -2.565 -9.165 4.513 1.00 92.31 98 SER A CA 1
ATOM 717 C C . SER A 1 98 ? -3.011 -7.879 5.218 1.00 92.31 98 SER A C 1
ATOM 719 O O . SER A 1 98 ? -3.622 -7.944 6.282 1.00 92.31 98 SER A O 1
ATOM 721 N N . GLY A 1 99 ? -2.707 -6.701 4.661 1.00 91.81 99 GLY A N 1
ATOM 722 C CA . GLY A 1 99 ? -3.058 -5.401 5.240 1.00 91.81 99 GLY A CA 1
ATOM 723 C C . GLY A 1 99 ? -4.554 -5.144 5.163 1.00 91.81 99 GLY A C 1
ATOM 724 O O . GLY A 1 99 ? -5.171 -4.772 6.158 1.00 91.81 99 GLY A O 1
ATOM 725 N N . ARG A 1 100 ? -5.160 -5.444 4.007 1.00 92.69 100 ARG A N 1
ATOM 726 C CA . ARG A 1 100 ? -6.612 -5.350 3.803 1.00 92.69 100 ARG A CA 1
ATOM 727 C C . ARG A 1 100 ? -7.394 -6.266 4.734 1.00 92.69 100 ARG A C 1
ATOM 729 O O . ARG A 1 100 ? -8.448 -5.857 5.213 1.00 92.69 100 ARG A O 1
ATOM 736 N N . ARG A 1 101 ? -6.914 -7.493 4.954 1.00 92.25 101 ARG A N 1
ATOM 737 C CA . ARG A 1 101 ? -7.560 -8.440 5.874 1.00 92.25 101 ARG A CA 1
ATOM 738 C C . ARG A 1 101 ? -7.470 -7.955 7.320 1.00 92.25 101 ARG A C 1
ATOM 740 O O . ARG A 1 101 ? -8.485 -7.882 7.998 1.00 92.25 101 ARG A O 1
ATOM 747 N N . LEU A 1 102 ? -6.293 -7.507 7.754 1.00 92.56 102 LEU A N 1
ATOM 748 C CA . LEU A 1 102 ? -6.110 -7.020 9.120 1.00 92.56 102 LEU A CA 1
ATOM 749 C C . LEU A 1 102 ? -6.905 -5.731 9.404 1.00 92.56 102 LEU A C 1
ATOM 751 O O . LEU A 1 102 ? -7.535 -5.620 10.449 1.00 92.56 102 LEU A O 1
ATOM 755 N N . ALA A 1 103 ? -6.943 -4.785 8.458 1.00 93.75 103 ALA A N 1
ATOM 756 C CA . ALA A 1 103 ? -7.751 -3.570 8.586 1.00 93.75 103 ALA A CA 1
ATOM 757 C C . ALA A 1 103 ? -9.257 -3.881 8.655 1.00 93.75 103 ALA A C 1
ATOM 759 O O . ALA A 1 103 ? -9.984 -3.240 9.408 1.00 93.75 103 ALA A O 1
ATOM 760 N N . ARG A 1 104 ? -9.731 -4.882 7.895 1.00 93.12 104 ARG A N 1
ATOM 761 C CA . ARG A 1 104 ? -11.113 -5.382 7.983 1.00 93.12 104 ARG A CA 1
ATOM 762 C C . ARG A 1 104 ? -11.419 -5.976 9.346 1.00 93.12 104 ARG A C 1
ATOM 764 O O . ARG A 1 104 ? -12.402 -5.565 9.952 1.00 93.12 104 ARG A O 1
ATOM 771 N N . ALA A 1 105 ? -10.579 -6.897 9.809 1.00 91.81 105 ALA A N 1
ATOM 772 C CA . ALA A 1 105 ? -10.757 -7.560 11.092 1.00 91.81 105 ALA A CA 1
ATOM 773 C C . ALA A 1 105 ? -10.769 -6.535 12.233 1.00 91.81 105 ALA A C 1
ATOM 775 O O . ALA A 1 105 ? -11.714 -6.491 13.014 1.00 91.81 105 ALA A O 1
ATOM 776 N N . LEU A 1 106 ? -9.784 -5.630 12.266 1.00 92.62 106 LEU A N 1
ATOM 777 C CA . LEU A 1 106 ? -9.694 -4.582 13.282 1.00 92.62 106 LEU A CA 1
ATOM 778 C C . LEU A 1 106 ? -10.912 -3.648 13.261 1.00 92.62 106 LEU A C 1
ATOM 780 O O . LEU A 1 106 ? -11.491 -3.370 14.307 1.00 92.62 106 LEU A O 1
ATOM 784 N N . ALA A 1 107 ? -11.344 -3.206 12.076 1.00 92.56 107 ALA A N 1
ATOM 785 C CA . ALA A 1 107 ? -12.552 -2.397 11.937 1.00 92.56 107 ALA A CA 1
ATOM 786 C C . ALA A 1 107 ? -13.811 -3.149 12.396 1.00 92.56 107 ALA A C 1
ATOM 788 O O . ALA A 1 107 ? -14.679 -2.565 13.036 1.00 92.56 107 ALA A O 1
ATOM 789 N N . SER A 1 108 ? -13.910 -4.448 12.105 1.00 91.06 108 SER A N 1
ATOM 790 C CA . SER A 1 108 ? -15.008 -5.287 12.586 1.00 91.06 108 SER A CA 1
ATOM 791 C C . SER A 1 108 ? -15.049 -5.323 14.116 1.00 91.06 108 SER A C 1
ATOM 793 O O . SER A 1 108 ? -16.079 -5.001 14.702 1.00 91.06 108 SER A O 1
ATOM 795 N N . ARG A 1 109 ? -13.906 -5.577 14.771 1.00 90.50 109 ARG A N 1
ATOM 796 C CA . ARG A 1 109 ? -13.814 -5.590 16.242 1.00 90.50 109 ARG A CA 1
ATOM 797 C C . ARG A 1 109 ? -14.128 -4.234 16.868 1.00 90.50 109 ARG A C 1
ATOM 799 O O . ARG A 1 109 ? -14.821 -4.193 17.882 1.00 90.50 109 ARG A O 1
ATOM 806 N N . TYR A 1 110 ? -13.694 -3.128 16.260 1.00 90.88 110 TYR A N 1
ATOM 807 C CA . TYR A 1 110 ? -14.079 -1.795 16.730 1.00 90.88 110 TYR A CA 1
ATOM 808 C C . TYR A 1 110 ? -15.584 -1.551 16.634 1.00 90.88 110 TYR A C 1
ATOM 810 O O . TYR A 1 110 ? -16.160 -1.024 17.581 1.00 90.88 110 TYR A O 1
ATOM 818 N N . ARG A 1 111 ? -16.239 -1.993 15.553 1.00 89.06 111 ARG A N 1
ATOM 819 C CA . ARG A 1 111 ? -17.700 -1.887 15.427 1.00 89.06 111 ARG A CA 1
ATOM 820 C C . ARG A 1 111 ? -18.441 -2.724 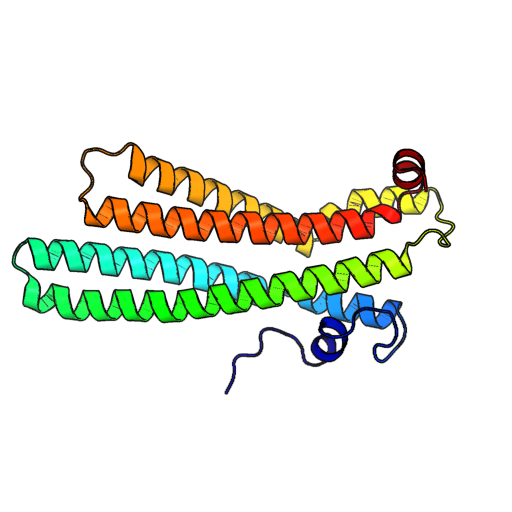16.461 1.00 89.06 111 ARG A C 1
ATOM 822 O O . ARG A 1 111 ? -19.441 -2.251 16.977 1.00 89.06 111 ARG A O 1
ATOM 829 N N . SER A 1 112 ? -17.954 -3.923 16.780 1.00 88.12 112 SER A N 1
ATOM 830 C CA . SER A 1 112 ? -18.529 -4.738 17.859 1.00 88.12 112 SER A CA 1
ATOM 831 C C . SER A 1 112 ? -18.307 -4.106 19.236 1.00 88.12 112 SER A C 1
ATOM 833 O O . SER A 1 112 ? -19.179 -4.183 20.088 1.00 88.12 112 SER A O 1
ATOM 835 N N . THR A 1 113 ? -17.154 -3.466 19.454 1.00 85.62 113 THR A N 1
ATOM 836 C CA . THR A 1 113 ? -16.811 -2.843 20.746 1.00 85.62 113 THR A CA 1
ATOM 837 C C . THR A 1 113 ? -17.588 -1.547 20.989 1.00 85.62 113 THR A C 1
ATOM 839 O O . THR A 1 113 ? -17.982 -1.274 22.115 1.00 85.62 113 THR A O 1
ATOM 842 N N . TYR A 1 114 ? -17.804 -0.745 19.944 1.00 84.19 114 TYR A N 1
ATOM 843 C CA . TYR A 1 114 ? -18.456 0.569 20.015 1.00 84.19 114 TYR A CA 1
ATOM 844 C C . TYR A 1 114 ? -19.772 0.598 19.228 1.00 84.19 114 TYR A C 1
ATOM 846 O O . TYR A 1 114 ? -20.092 1.588 18.573 1.00 84.19 114 TYR A O 1
ATOM 854 N N . GLY A 1 115 ? -20.487 -0.528 19.222 1.00 77.19 115 GLY A N 1
ATOM 855 C CA . GLY A 1 115 ? -21.745 -0.691 18.500 1.00 77.19 115 GLY A CA 1
ATOM 856 C C . GLY A 1 115 ? -22.912 0.100 19.111 1.00 77.19 115 GLY A C 1
ATOM 857 O O . GLY A 1 115 ? -22.711 0.865 20.056 1.00 77.19 115 GLY A O 1
ATOM 858 N N . PRO A 1 116 ? -24.141 -0.110 18.603 1.00 72.00 116 PRO A N 1
ATOM 859 C CA . PRO A 1 116 ? -25.348 0.612 19.033 1.00 72.00 116 PRO A CA 1
ATOM 860 C C . PRO A 1 116 ? -25.604 0.542 20.546 1.00 72.00 116 PRO A C 1
ATOM 862 O O . PRO A 1 116 ? -26.122 1.477 21.146 1.00 72.00 116 PRO A O 1
ATOM 865 N N . GLU A 1 117 ? -25.185 -0.550 21.184 1.00 73.69 117 GLU A N 1
ATOM 866 C CA . GLU A 1 117 ? -25.364 -0.788 22.619 1.00 73.69 117 GLU A CA 1
ATOM 867 C C . GLU A 1 117 ? -24.383 0.008 23.505 1.00 73.69 117 GLU A C 1
ATOM 869 O O . GLU A 1 117 ? -24.603 0.146 24.711 1.00 73.69 117 GLU A O 1
ATOM 874 N N . HIS A 1 118 ? -23.302 0.566 22.940 1.00 78.94 118 HIS A N 1
ATOM 875 C CA . HIS A 1 118 ? -22.287 1.290 23.711 1.00 78.94 118 HIS A CA 1
ATOM 876 C C . HIS A 1 118 ? -22.800 2.667 24.142 1.00 78.94 118 HIS A C 1
ATOM 878 O O . HIS A 1 118 ? -22.828 3.609 23.354 1.00 78.94 118 HIS A O 1
ATOM 884 N N . ARG A 1 119 ? -23.151 2.859 25.414 1.00 74.00 119 ARG A N 1
ATOM 885 C CA . ARG A 1 119 ? -23.540 4.179 25.948 1.00 74.00 119 ARG A CA 1
ATOM 886 C C . ARG A 1 119 ? -22.302 5.030 26.252 1.00 74.00 119 ARG A C 1
ATOM 888 O O . ARG A 1 119 ? -21.830 5.085 27.382 1.00 74.00 119 ARG A O 1
ATOM 895 N N . GLY A 1 120 ? -21.750 5.656 25.214 1.00 72.19 120 GLY A N 1
ATOM 896 C CA . GLY A 1 120 ? -20.548 6.493 25.319 1.00 72.19 120 GLY A CA 1
ATOM 897 C C . GLY A 1 120 ? -20.812 7.896 25.879 1.00 72.19 120 GLY A C 1
ATOM 898 O O . GLY A 1 120 ? -21.840 8.500 25.579 1.00 72.19 120 GLY A O 1
ATOM 899 N N . GLY A 1 121 ? -19.879 8.417 26.683 1.00 79.81 121 GLY A N 1
ATOM 900 C CA . GLY A 1 121 ? -19.953 9.758 27.289 1.00 79.81 121 GLY A CA 1
ATOM 901 C C . GLY A 1 121 ? -19.259 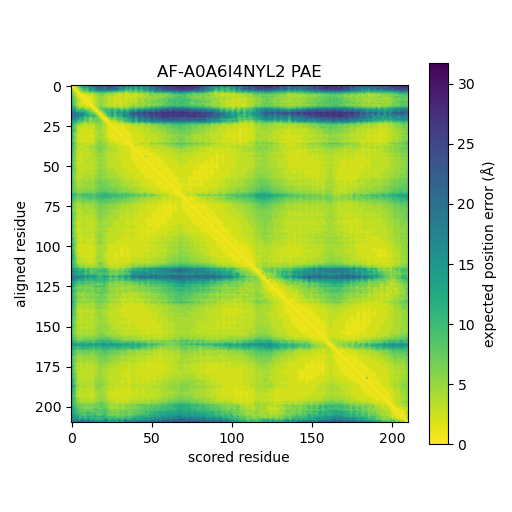10.858 26.468 1.00 79.81 121 GLY A C 1
ATOM 902 O O . GLY A 1 121 ? -18.654 10.592 25.437 1.00 79.81 121 GLY A O 1
ATOM 903 N N . LEU A 1 122 ? -19.267 12.114 26.936 1.00 77.25 122 LEU A N 1
ATOM 904 C CA . LEU A 1 122 ? -18.578 13.225 26.243 1.00 77.25 122 LEU A CA 1
ATOM 905 C C . LEU A 1 122 ? -17.061 12.995 26.078 1.00 77.25 122 LEU A C 1
ATOM 907 O O . LEU A 1 122 ? -16.485 13.393 25.067 1.00 77.25 122 LEU A O 1
ATOM 911 N N . GLY A 1 123 ? -16.421 12.294 27.022 1.00 81.38 123 GLY A N 1
ATOM 912 C CA . GLY A 1 123 ? -15.008 11.904 26.913 1.00 81.38 123 GLY A CA 1
ATOM 913 C C . GLY A 1 123 ? -14.715 10.964 25.734 1.00 81.38 123 GLY A C 1
ATOM 914 O O . GLY A 1 123 ? -13.611 10.981 25.188 1.00 81.38 123 GLY A O 1
ATOM 915 N N . ASP A 1 124 ? -15.714 10.204 25.276 1.00 83.38 124 ASP A N 1
ATOM 916 C CA . ASP A 1 124 ? -15.588 9.319 24.116 1.00 83.38 124 ASP A CA 1
ATOM 917 C C . ASP A 1 124 ? -15.496 10.101 22.798 1.00 83.38 124 ASP A C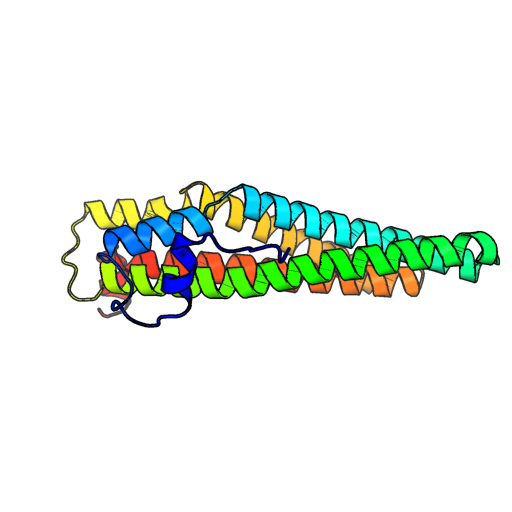 1
ATOM 919 O O . ASP A 1 124 ? -14.785 9.671 21.889 1.00 83.38 124 ASP A O 1
ATOM 923 N N . ALA A 1 125 ? -16.129 11.278 22.711 1.00 82.94 125 ALA A N 1
ATOM 924 C CA . ALA A 1 125 ? -16.018 12.162 21.549 1.00 82.94 125 ALA A CA 1
ATOM 925 C C . ALA A 1 125 ? -14.584 12.684 21.372 1.00 82.94 125 ALA A C 1
ATOM 927 O O . ALA A 1 125 ? -14.047 12.689 20.264 1.00 82.94 125 ALA A O 1
ATOM 928 N N . GLY A 1 126 ? -13.933 13.077 22.473 1.00 85.62 126 GLY A N 1
ATOM 929 C CA . GLY A 1 126 ? -12.530 13.492 22.452 1.00 85.62 126 GLY A CA 1
ATOM 930 C C . GLY A 1 126 ? -11.624 12.364 21.960 1.00 85.62 126 GLY A C 1
ATOM 931 O O . GLY A 1 126 ? -10.875 12.539 21.001 1.00 85.62 126 GLY A O 1
ATOM 932 N N . LEU A 1 127 ? -11.748 11.176 22.557 1.00 87.12 127 LEU A N 1
ATOM 933 C CA . LEU A 1 127 ? -10.929 10.016 22.190 1.00 87.12 127 LEU A CA 1
ATOM 934 C C . LEU A 1 127 ? -11.118 9.591 20.728 1.00 87.12 127 LEU A C 1
ATOM 936 O O . LEU A 1 127 ? -10.137 9.264 20.064 1.00 87.12 127 LEU A O 1
ATOM 940 N N . ALA A 1 128 ? -12.343 9.660 20.203 1.00 86.31 128 ALA A N 1
ATOM 941 C CA . ALA A 1 128 ? -12.617 9.376 18.797 1.00 86.31 128 ALA A CA 1
ATOM 942 C C . ALA A 1 128 ? -11.922 1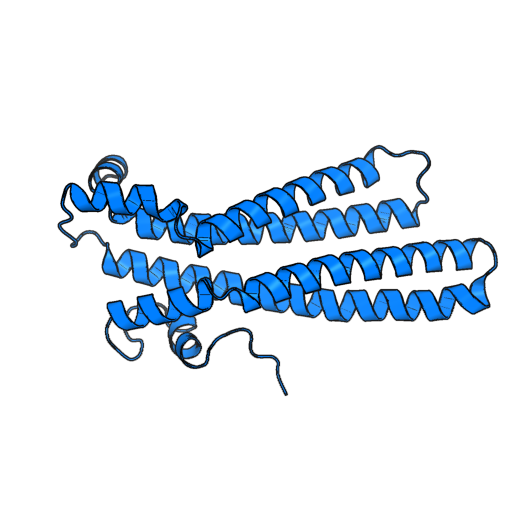0.368 17.847 1.00 86.31 128 ALA A C 1
ATOM 944 O O . ALA A 1 128 ? -11.393 9.963 16.814 1.00 86.31 128 ALA A O 1
ATOM 945 N N . ARG A 1 129 ? -11.875 11.658 18.205 1.00 86.62 129 ARG A N 1
ATOM 946 C CA . ARG A 1 129 ? -11.235 12.709 17.393 1.00 86.62 129 ARG A CA 1
ATOM 947 C C . ARG A 1 129 ? -9.712 12.638 17.439 1.00 86.62 129 ARG A C 1
ATOM 949 O O . ARG A 1 129 ? -9.063 12.821 16.412 1.00 86.62 129 ARG A O 1
ATOM 956 N N . TYR A 1 130 ? -9.139 12.328 18.603 1.00 90.06 130 TYR A N 1
ATOM 957 C CA . TYR A 1 130 ? -7.687 12.193 18.752 1.00 90.06 130 TYR A CA 1
ATOM 958 C C . TYR A 1 130 ? -7.132 10.872 18.210 1.00 90.06 130 TYR A C 1
ATOM 960 O O . TYR A 1 130 ? -5.919 10.735 18.070 1.00 90.06 130 TYR A O 1
ATOM 968 N N . PHE A 1 131 ? -7.993 9.920 17.840 1.00 89.88 131 PHE A N 1
ATOM 969 C CA . PHE A 1 131 ? -7.574 8.620 17.322 1.00 89.88 131 PHE A CA 1
ATOM 970 C C . PHE A 1 131 ? -6.699 8.722 16.063 1.00 89.88 131 PHE A C 1
ATOM 972 O O . PHE A 1 131 ? -5.754 7.954 15.900 1.00 89.88 131 PHE A O 1
ATOM 979 N N . VAL A 1 132 ? -6.939 9.719 15.204 1.00 89.94 132 VAL A N 1
ATOM 980 C CA . VAL A 1 132 ? -6.123 9.972 13.999 1.00 89.94 132 VAL A CA 1
ATOM 981 C C . VAL A 1 132 ? -4.662 10.293 14.345 1.00 89.94 132 VAL A C 1
ATOM 983 O O . VAL A 1 132 ? -3.763 9.960 13.571 1.00 89.94 132 VAL A O 1
ATOM 986 N N . PHE A 1 133 ? -4.415 10.886 15.517 1.00 91.00 133 PHE A N 1
ATOM 987 C CA . PHE A 1 133 ? -3.073 11.204 16.008 1.00 91.00 133 PHE A CA 1
ATOM 988 C C . PHE A 1 133 ? -2.382 10.021 16.687 1.00 91.00 133 PHE A C 1
ATOM 990 O O . PHE A 1 133 ? -1.234 10.147 17.114 1.00 91.00 133 PHE A O 1
ATOM 997 N N . GLU A 1 134 ? -3.028 8.854 16.774 1.00 92.62 134 GLU A N 1
ATOM 998 C CA . GLU A 1 134 ? -2.323 7.665 17.225 1.00 92.62 134 GLU A CA 1
ATOM 999 C C . GLU A 1 134 ? -1.174 7.353 16.250 1.00 92.62 134 GLU A C 1
ATOM 1001 O O . GLU A 1 134 ? -1.402 7.290 15.035 1.00 92.62 134 GLU A O 1
ATOM 1006 N N . PRO A 1 135 ? 0.059 7.117 16.748 1.00 90.44 135 PRO A N 1
ATOM 1007 C CA . PRO A 1 1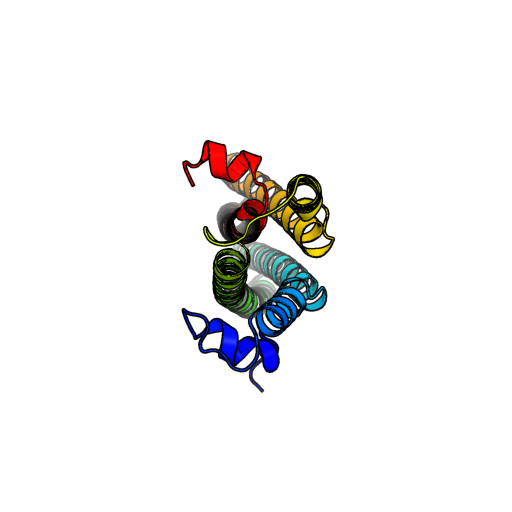35 ? 1.248 7.060 15.900 1.00 90.44 135 PRO A CA 1
ATOM 1008 C C . PRO A 1 135 ? 1.114 6.116 14.702 1.00 90.44 135 PRO A C 1
ATOM 1010 O O . PRO A 1 135 ? 1.574 6.422 13.606 1.00 90.44 135 PRO A O 1
ATOM 1013 N N . PHE A 1 136 ? 0.442 4.973 14.871 1.00 90.88 136 PHE A N 1
ATOM 1014 C CA . PHE A 1 136 ? 0.293 4.021 13.775 1.00 90.88 136 PHE A CA 1
ATOM 1015 C C . PHE A 1 136 ? -0.665 4.469 12.667 1.00 90.88 136 PHE A C 1
ATOM 1017 O O . PHE A 1 136 ? -0.480 4.040 11.528 1.00 90.88 136 PHE A O 1
ATOM 1024 N N . LEU A 1 137 ? -1.690 5.275 12.964 1.00 92.00 137 LEU A N 1
ATOM 1025 C CA . LEU A 1 137 ? -2.560 5.841 11.932 1.00 92.00 137 LEU A CA 1
ATOM 1026 C C . LEU A 1 137 ? -1.866 7.006 11.252 1.00 92.00 137 LEU A C 1
ATOM 1028 O O . LEU A 1 137 ? -1.811 7.030 10.024 1.00 92.00 137 LEU A O 1
ATOM 1032 N N . PHE A 1 138 ? -1.266 7.895 12.042 1.00 94.12 138 PHE A N 1
ATOM 1033 C CA . PHE A 1 138 ? -0.541 9.050 11.537 1.00 94.12 138 PHE A CA 1
ATOM 1034 C C . PHE A 1 138 ? 0.530 8.651 10.511 1.00 94.12 138 PHE A C 1
ATOM 1036 O O . PHE A 1 138 ? 0.494 9.116 9.371 1.00 94.12 138 PHE A O 1
ATOM 1043 N N . TRP A 1 139 ? 1.413 7.703 10.851 1.00 94.06 139 TRP A N 1
ATOM 1044 C CA . TRP A 1 139 ? 2.461 7.241 9.931 1.00 94.06 139 TRP A CA 1
ATOM 1045 C C . TRP A 1 139 ? 1.911 6.606 8.654 1.00 94.06 139 TRP A C 1
ATOM 1047 O O . TRP A 1 139 ? 2.489 6.761 7.580 1.00 94.06 139 TRP A O 1
ATOM 1057 N N . ARG A 1 140 ? 0.783 5.895 8.741 1.00 94.31 140 ARG A N 1
ATOM 1058 C CA . ARG A 1 140 ? 0.146 5.282 7.569 1.00 94.31 140 ARG A CA 1
ATOM 1059 C C . ARG A 1 140 ? -0.521 6.315 6.671 1.00 94.31 140 ARG A C 1
ATOM 1061 O O . ARG A 1 140 ? -0.465 6.149 5.458 1.00 94.31 140 ARG A O 1
ATOM 1068 N N . ILE A 1 141 ? -1.129 7.352 7.246 1.00 94.75 141 ILE A N 1
ATOM 1069 C CA . ILE A 1 141 ? -1.702 8.473 6.494 1.00 94.75 141 ILE A CA 1
ATOM 1070 C C . ILE A 1 141 ? -0.579 9.245 5.800 1.00 94.75 141 ILE A C 1
ATOM 1072 O O . ILE A 1 141 ? -0.654 9.438 4.592 1.00 94.75 141 ILE A O 1
ATOM 1076 N N . ALA A 1 142 ? 0.494 9.590 6.518 1.00 95.25 142 ALA A N 1
ATOM 1077 C CA . ALA A 1 142 ? 1.658 10.263 5.943 1.00 95.25 142 ALA A CA 1
ATOM 1078 C C . ALA A 1 142 ? 2.260 9.462 4.776 1.00 95.25 142 ALA A C 1
ATOM 1080 O O . ALA A 1 142 ? 2.461 10.002 3.689 1.00 95.25 142 ALA A O 1
ATOM 1081 N N . LEU A 1 143 ? 2.469 8.152 4.957 1.00 95.12 143 LEU A N 1
ATOM 1082 C CA . LEU A 1 143 ? 2.949 7.289 3.878 1.00 95.12 143 LEU A CA 1
ATOM 1083 C C . LEU A 1 143 ? 1.966 7.181 2.721 1.00 95.12 143 LEU A C 1
ATOM 1085 O O . LEU A 1 143 ? 2.406 7.198 1.577 1.00 95.12 143 LEU A O 1
ATOM 1089 N N . ALA A 1 144 ? 0.663 7.072 2.980 1.00 95.69 144 ALA A N 1
ATOM 1090 C CA . ALA A 1 144 ? -0.331 7.046 1.915 1.00 95.69 144 ALA A CA 1
ATOM 1091 C C . ALA A 1 144 ? -0.261 8.331 1.080 1.00 95.69 144 ALA A C 1
ATOM 1093 O O . ALA A 1 144 ? -0.206 8.243 -0.143 1.00 95.69 144 ALA A O 1
ATOM 1094 N N . SER A 1 145 ? -0.163 9.496 1.726 1.00 97.06 145 SER A N 1
ATOM 1095 C CA . SER A 1 145 ? -0.014 10.790 1.053 1.00 97.06 145 SER A CA 1
ATOM 1096 C C . SER A 1 145 ? 1.264 10.868 0.218 1.00 97.06 145 SER A C 1
ATOM 1098 O O . SER A 1 145 ? 1.195 11.232 -0.951 1.00 97.06 145 SER A O 1
ATOM 1100 N N . ILE A 1 146 ? 2.417 10.468 0.771 1.00 96.62 146 ILE A N 1
ATOM 1101 C CA . ILE A 1 146 ? 3.696 10.439 0.036 1.00 96.62 146 ILE A CA 1
ATOM 1102 C C . ILE A 1 146 ? 3.613 9.485 -1.162 1.00 96.62 146 ILE A C 1
ATOM 1104 O O . ILE A 1 146 ? 4.058 9.819 -2.257 1.00 96.62 146 ILE A O 1
ATOM 1108 N N . THR A 1 147 ? 3.009 8.311 -0.975 1.00 96.00 147 THR A N 1
ATOM 1109 C CA . THR A 1 147 ? 2.862 7.302 -2.033 1.00 96.00 147 THR A CA 1
ATOM 1110 C C . THR A 1 147 ? 1.950 7.814 -3.153 1.00 96.00 147 THR A C 1
ATOM 1112 O O . THR A 1 147 ? 2.289 7.675 -4.323 1.00 96.00 147 THR A O 1
ATOM 1115 N N . LEU A 1 148 ? 0.823 8.452 -2.815 1.00 97.50 148 LEU A N 1
ATOM 1116 C CA . LEU A 1 148 ? -0.090 9.058 -3.791 1.00 97.50 148 LEU A CA 1
ATOM 1117 C C . LEU A 1 148 ? 0.557 10.237 -4.528 1.00 97.50 148 LEU A C 1
ATOM 1119 O O . LEU A 1 148 ? 0.400 10.349 -5.741 1.00 97.50 148 LEU A O 1
ATOM 1123 N N . LEU A 1 149 ? 1.323 11.078 -3.831 1.00 97.56 149 LEU A N 1
ATOM 1124 C CA . LEU A 1 149 ? 2.069 12.168 -4.458 1.00 97.56 149 LEU A CA 1
ATOM 1125 C C . LEU A 1 149 ? 3.110 11.628 -5.449 1.00 97.56 149 LEU A C 1
ATOM 1127 O O . LEU A 1 149 ? 3.183 12.098 -6.582 1.00 97.56 149 LEU A O 1
ATOM 1131 N N . GLY A 1 150 ? 3.861 10.596 -5.054 1.00 97.06 150 GLY A N 1
ATOM 1132 C CA . GLY A 1 150 ? 4.801 9.907 -5.937 1.00 97.06 150 GLY A CA 1
ATOM 1133 C C . GLY A 1 150 ? 4.114 9.265 -7.145 1.00 97.06 150 GLY A C 1
ATOM 1134 O O . GLY A 1 150 ? 4.637 9.337 -8.254 1.00 97.06 150 GLY A O 1
ATOM 1135 N N . ALA A 1 151 ? 2.918 8.697 -6.957 1.00 97.75 151 ALA A N 1
ATOM 1136 C CA . ALA A 1 151 ? 2.112 8.154 -8.045 1.00 97.75 151 ALA A CA 1
ATOM 1137 C C . ALA A 1 151 ? 1.746 9.230 -9.074 1.00 97.75 151 ALA A C 1
ATOM 1139 O O . ALA A 1 151 ? 1.986 9.040 -10.263 1.00 97.75 151 ALA A O 1
ATOM 1140 N N . ILE A 1 152 ? 1.216 10.369 -8.613 1.00 97.88 152 ILE A N 1
ATOM 1141 C CA . ILE A 1 152 ? 0.862 11.503 -9.477 1.00 97.88 152 ILE A CA 1
ATOM 1142 C C . ILE A 1 152 ? 2.102 12.003 -10.218 1.00 97.88 152 ILE A C 1
ATOM 1144 O O . ILE A 1 152 ? 2.058 12.163 -11.431 1.00 97.88 152 ILE A O 1
ATOM 1148 N N . MET A 1 153 ? 3.222 12.190 -9.515 1.00 97.12 153 MET A N 1
ATOM 1149 C CA . MET A 1 153 ? 4.470 12.651 -10.122 1.00 97.12 153 MET A CA 1
ATOM 1150 C C . MET A 1 153 ? 4.946 11.715 -11.243 1.00 97.12 153 MET A C 1
ATOM 1152 O O . MET A 1 153 ? 5.251 12.180 -12.337 1.00 97.12 153 MET A O 1
ATOM 1156 N N . LEU A 1 154 ? 4.980 10.401 -11.005 1.00 96.38 154 LEU A N 1
ATOM 1157 C CA . LEU A 1 154 ? 5.451 9.429 -11.997 1.00 96.38 154 LEU A CA 1
ATOM 1158 C C . LEU A 1 154 ? 4.499 9.267 -13.182 1.00 96.38 154 LEU A C 1
ATOM 1160 O O . LEU A 1 154 ? 4.961 9.137 -14.312 1.00 96.38 154 LEU A O 1
ATOM 1164 N N . LEU A 1 155 ? 3.188 9.305 -12.942 1.00 96.50 155 LEU A N 1
ATOM 1165 C CA . LEU A 1 155 ? 2.191 9.283 -14.014 1.00 96.50 155 LEU A CA 1
ATOM 1166 C C . LEU A 1 155 ? 2.264 10.559 -14.862 1.00 96.50 155 LEU A C 1
ATOM 1168 O O . LEU A 1 155 ? 2.171 10.482 -16.085 1.00 96.50 155 LEU A O 1
ATOM 1172 N N . SER A 1 156 ? 2.502 11.714 -14.234 1.00 96.00 156 SER A N 1
ATOM 1173 C CA . SER A 1 156 ? 2.745 12.968 -14.947 1.00 96.00 156 SER A CA 1
ATOM 1174 C C . SER A 1 156 ? 4.021 12.906 -15.787 1.00 96.00 156 SER A C 1
ATOM 1176 O O . SER A 1 156 ? 3.995 13.307 -16.945 1.00 96.00 156 SER A O 1
ATOM 1178 N N . ILE A 1 157 ? 5.117 12.352 -15.256 1.00 93.19 157 ILE A N 1
ATOM 1179 C CA . ILE A 1 157 ? 6.353 12.134 -16.028 1.00 93.19 157 ILE A CA 1
ATOM 1180 C C . ILE A 1 157 ? 6.074 11.231 -17.239 1.00 93.19 157 ILE A C 1
ATOM 1182 O O . ILE A 1 157 ? 6.442 11.579 -18.357 1.00 93.19 157 ILE A O 1
ATOM 1186 N N . ALA A 1 158 ? 5.358 10.121 -17.037 1.00 93.19 158 ALA A N 1
ATOM 1187 C CA . ALA A 1 158 ? 5.010 9.191 -18.109 1.00 93.19 158 ALA A CA 1
ATOM 1188 C C . ALA A 1 158 ? 4.164 9.837 -19.223 1.00 93.19 158 ALA A C 1
ATOM 1190 O O . ALA A 1 158 ? 4.328 9.495 -20.395 1.00 93.19 158 ALA A O 1
ATOM 1191 N N . GLY A 1 159 ? 3.253 10.749 -18.861 1.00 91.94 159 GLY A N 1
ATOM 1192 C CA . GLY A 1 159 ? 2.323 11.392 -19.793 1.00 91.94 159 GLY A CA 1
ATOM 1193 C C . GLY A 1 159 ? 2.850 12.659 -20.471 1.00 91.94 159 GLY A C 1
ATOM 1194 O O . GLY A 1 159 ? 2.475 12.927 -21.610 1.00 91.94 159 GLY A O 1
ATOM 1195 N N . PHE A 1 160 ? 3.704 13.437 -19.799 1.00 91.81 160 PHE A N 1
ATOM 1196 C CA . PHE A 1 160 ? 4.028 14.810 -20.211 1.00 91.81 160 PHE A CA 1
ATOM 1197 C C . PHE A 1 160 ? 5.513 15.072 -20.493 1.00 91.81 160 PHE A C 1
ATOM 1199 O O . PHE A 1 160 ? 5.854 16.201 -20.835 1.00 91.81 160 PHE A O 1
ATOM 1206 N N . MET A 1 161 ? 6.403 14.080 -20.372 1.00 91.06 161 MET 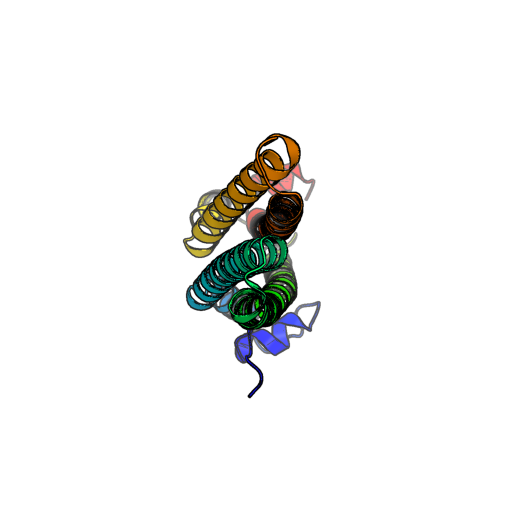A N 1
ATOM 1207 C CA . MET A 1 161 ? 7.841 14.271 -20.603 1.00 91.06 161 MET A CA 1
ATOM 1208 C C . MET A 1 161 ? 8.259 13.750 -22.000 1.00 91.06 161 MET A C 1
ATOM 1210 O O . MET A 1 161 ? 8.484 12.547 -22.160 1.00 91.06 161 MET A O 1
ATOM 1214 N N . PRO A 1 162 ? 8.356 14.616 -23.034 1.00 81.00 162 PRO A N 1
ATOM 1215 C CA . PRO A 1 162 ? 8.545 14.183 -24.426 1.00 81.00 162 PRO A CA 1
ATOM 1216 C C . PRO A 1 162 ? 9.924 13.565 -24.694 1.00 81.00 162 PRO A C 1
ATOM 1218 O O . PRO A 1 162 ? 10.024 12.632 -25.488 1.00 81.00 162 PRO A O 1
ATOM 1221 N N . GLU A 1 163 ? 10.953 14.026 -23.980 1.00 86.50 163 GLU A N 1
ATOM 1222 C CA . GLU A 1 163 ? 12.348 13.569 -24.108 1.00 86.50 163 GLU A CA 1
ATOM 1223 C C . GLU A 1 163 ? 12.590 12.158 -23.539 1.00 86.50 163 GLU A C 1
ATOM 1225 O O . GLU A 1 163 ? 13.680 11.603 -23.651 1.00 86.50 163 GLU A O 1
ATOM 1230 N N . GLN A 1 164 ? 11.589 11.555 -22.890 1.00 85.19 164 GLN A N 1
ATOM 1231 C CA . GLN A 1 164 ? 11.744 10.251 -22.257 1.00 85.19 164 GLN A CA 1
ATOM 1232 C C . GLN A 1 164 ? 11.638 9.108 -23.281 1.00 85.19 164 GLN A C 1
ATOM 1234 O O . GLN A 1 164 ? 10.713 9.071 -24.106 1.00 85.19 164 GLN A O 1
ATOM 1239 N N . SER A 1 165 ? 12.541 8.123 -23.177 1.00 87.75 165 SER A N 1
ATOM 1240 C CA . SER A 1 165 ? 12.479 6.888 -23.970 1.00 87.75 165 SER A CA 1
ATOM 1241 C C . SER A 1 165 ? 11.143 6.161 -23.758 1.00 87.75 165 SER A C 1
ATOM 1243 O O . SER A 1 165 ? 10.499 6.287 -22.711 1.00 87.75 165 SER A O 1
ATOM 1245 N N . ALA A 1 166 ? 10.695 5.386 -24.752 1.00 87.31 166 ALA A N 1
ATOM 1246 C CA . ALA A 1 166 ? 9.443 4.629 -24.645 1.00 87.31 166 ALA A CA 1
ATOM 1247 C C . ALA A 1 166 ? 9.467 3.650 -23.454 1.00 87.31 166 ALA A C 1
ATOM 1249 O O . ALA A 1 166 ? 8.484 3.538 -22.721 1.00 87.31 166 ALA A O 1
ATOM 1250 N N . ALA A 1 167 ? 10.615 3.002 -23.215 1.00 86.75 167 ALA A N 1
ATOM 1251 C CA . ALA A 1 167 ? 10.837 2.153 -22.048 1.00 86.75 167 ALA A CA 1
ATOM 1252 C C . ALA A 1 167 ? 10.731 2.953 -20.740 1.00 86.75 167 ALA A C 1
ATOM 1254 O O . ALA A 1 167 ? 10.023 2.536 -19.823 1.00 86.75 167 ALA A O 1
ATOM 1255 N N . GLY A 1 168 ? 11.357 4.133 -20.676 1.00 88.00 168 GLY A N 1
ATOM 1256 C CA . GLY A 1 168 ? 11.270 5.028 -19.525 1.00 88.00 168 GLY A CA 1
ATOM 1257 C C . GLY A 1 168 ? 9.832 5.433 -19.192 1.00 88.00 168 GLY A C 1
ATOM 1258 O O . GLY A 1 168 ? 9.441 5.354 -18.028 1.00 88.00 168 GLY A O 1
ATOM 1259 N N . ARG A 1 169 ? 9.026 5.785 -20.205 1.00 91.50 169 ARG A N 1
ATOM 1260 C CA . ARG A 1 169 ? 7.601 6.132 -20.040 1.00 91.50 169 ARG A CA 1
ATOM 1261 C C . ARG A 1 169 ? 6.764 4.962 -19.531 1.00 91.50 169 ARG A C 1
ATOM 1263 O O . ARG A 1 169 ? 5.939 5.128 -18.635 1.00 91.50 169 ARG A O 1
ATOM 1270 N N . LEU A 1 170 ? 6.978 3.767 -20.081 1.00 91.94 170 LEU A N 1
ATOM 1271 C CA . LEU A 1 170 ? 6.270 2.563 -19.642 1.00 91.94 170 LEU A CA 1
ATOM 1272 C C . LEU A 1 170 ? 6.603 2.214 -18.189 1.00 91.94 170 LEU A C 1
ATOM 1274 O O . LEU A 1 170 ? 5.703 1.905 -17.411 1.00 91.94 170 LEU A O 1
ATOM 1278 N N . LEU A 1 171 ? 7.879 2.287 -17.807 1.00 93.00 171 LEU A N 1
ATOM 1279 C CA . LEU A 1 171 ? 8.331 1.945 -16.459 1.00 93.00 171 LEU A CA 1
ATOM 1280 C C . LEU A 1 171 ? 7.902 2.986 -15.419 1.00 93.00 171 LEU A C 1
ATOM 1282 O O . LEU A 1 171 ? 7.443 2.602 -14.342 1.00 93.00 171 LEU A O 1
ATOM 1286 N N . SER A 1 172 ? 7.992 4.283 -15.734 1.00 93.75 172 SER A N 1
ATOM 1287 C CA . SER A 1 172 ? 7.490 5.351 -14.859 1.00 93.75 172 SER A CA 1
ATOM 1288 C C . SER A 1 172 ? 5.974 5.244 -14.680 1.00 93.75 172 SER A C 1
ATOM 1290 O O . SER A 1 172 ? 5.493 5.279 -13.547 1.00 93.75 172 SER A O 1
ATOM 1292 N N . GLY A 1 173 ? 5.230 4.995 -15.762 1.00 95.94 173 GLY A N 1
ATOM 1293 C CA . GLY A 1 173 ? 3.788 4.767 -15.719 1.00 95.94 173 GLY A CA 1
ATOM 1294 C C . GLY A 1 173 ? 3.412 3.537 -14.890 1.00 95.94 173 GLY A C 1
ATOM 1295 O O . GLY A 1 173 ? 2.569 3.623 -13.995 1.00 95.94 173 GLY A O 1
ATOM 1296 N N . ALA A 1 174 ? 4.078 2.401 -15.118 1.00 94.44 174 ALA A N 1
ATOM 1297 C CA . ALA A 1 174 ? 3.853 1.172 -14.360 1.00 94.44 174 ALA A CA 1
ATOM 1298 C C . ALA A 1 174 ? 4.144 1.362 -12.864 1.00 94.44 174 ALA A C 1
ATOM 1300 O O . ALA A 1 174 ? 3.348 0.943 -12.020 1.00 94.44 174 ALA A O 1
ATOM 1301 N N . TYR A 1 175 ? 5.246 2.035 -12.519 1.00 96.56 175 TYR A N 1
ATOM 1302 C CA . TYR A 1 175 ? 5.569 2.310 -11.124 1.00 96.56 175 TYR A CA 1
ATOM 1303 C C . TYR A 1 175 ? 4.568 3.277 -10.486 1.00 96.56 175 TYR A C 1
ATOM 1305 O O . TYR A 1 175 ? 4.089 3.026 -9.380 1.00 96.56 175 TYR A O 1
ATOM 1313 N N . GLY A 1 176 ? 4.181 4.331 -11.209 1.00 97.19 176 GLY A N 1
ATOM 1314 C CA . GLY A 1 176 ? 3.146 5.270 -10.790 1.00 97.19 176 GLY A CA 1
ATOM 1315 C C . GLY A 1 176 ? 1.816 4.574 -10.487 1.00 97.19 176 GLY A C 1
ATOM 1316 O O . GLY A 1 176 ? 1.218 4.827 -9.444 1.00 97.19 176 GLY A O 1
ATOM 1317 N N . LEU A 1 177 ? 1.394 3.617 -11.322 1.00 96.88 177 LEU A N 1
ATOM 1318 C CA . LEU A 1 177 ? 0.200 2.798 -11.070 1.00 96.88 177 LEU A CA 1
ATOM 1319 C C . LEU A 1 177 ? 0.334 1.928 -9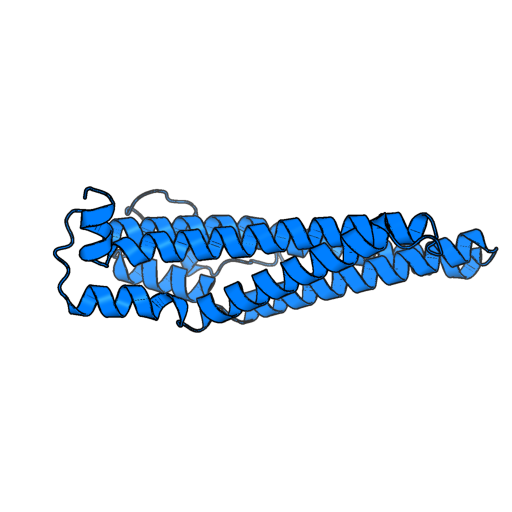.815 1.00 96.88 177 LEU A C 1
ATOM 1321 O O . LEU A 1 177 ? -0.611 1.832 -9.028 1.00 96.88 177 LEU A O 1
ATOM 1325 N N . VAL A 1 178 ? 1.498 1.313 -9.589 1.00 95.69 178 VAL A N 1
ATOM 1326 C CA . VAL A 1 178 ? 1.752 0.528 -8.369 1.00 95.69 178 VAL A CA 1
ATOM 1327 C C . VAL A 1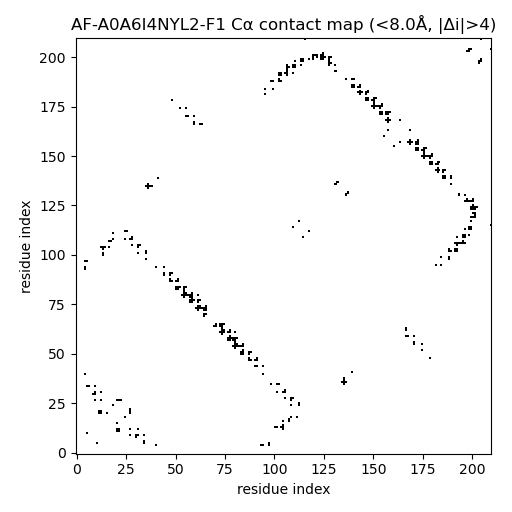 178 ? 1.659 1.412 -7.125 1.00 95.69 178 VAL A C 1
ATOM 1329 O O . VAL A 1 178 ? 0.981 1.036 -6.164 1.00 95.69 178 VAL A O 1
ATOM 1332 N N . LEU A 1 179 ? 2.273 2.600 -7.148 1.00 97.00 179 LEU A N 1
ATOM 1333 C CA . LEU A 1 179 ? 2.174 3.574 -6.060 1.00 97.00 179 LEU A CA 1
ATOM 1334 C C . LEU A 1 179 ? 0.730 4.043 -5.854 1.00 97.00 179 LEU A C 1
ATOM 1336 O O . LEU A 1 179 ? 0.274 4.121 -4.715 1.00 97.00 179 LEU A O 1
ATOM 1340 N N . LEU A 1 180 ? -0.027 4.278 -6.926 1.00 97.38 180 LEU A N 1
ATOM 1341 C CA . LEU A 1 180 ? -1.430 4.680 -6.836 1.00 97.38 180 LEU A CA 1
ATOM 1342 C C . LEU A 1 180 ? -2.262 3.614 -6.113 1.00 97.38 180 LEU A C 1
ATOM 1344 O O . LEU A 1 180 ? -2.961 3.908 -5.143 1.00 97.38 180 LEU A O 1
ATOM 1348 N N . VAL A 1 181 ? -2.142 2.352 -6.535 1.00 95.88 181 VAL A N 1
ATOM 1349 C CA . VAL A 1 181 ? -2.845 1.219 -5.913 1.00 95.88 181 VAL A CA 1
ATOM 1350 C C . VAL A 1 181 ? -2.416 1.034 -4.454 1.00 95.88 181 VAL A C 1
ATOM 1352 O O . VAL A 1 181 ? -3.260 0.787 -3.584 1.00 95.88 181 VAL A O 1
ATOM 1355 N N . ALA A 1 182 ? -1.122 1.171 -4.159 1.00 94.50 182 ALA A N 1
ATOM 1356 C CA . ALA A 1 182 ? -0.597 1.077 -2.802 1.00 94.50 182 ALA A CA 1
ATOM 1357 C C . ALA A 1 182 ? -1.123 2.211 -1.906 1.00 94.50 182 ALA A C 1
ATOM 1359 O O . ALA A 1 182 ? -1.626 1.935 -0.814 1.00 94.50 182 ALA A O 1
ATOM 1360 N N . GLY A 1 183 ? -1.079 3.455 -2.384 1.00 95.31 183 GLY A N 1
ATOM 1361 C CA . GLY A 1 183 ? -1.573 4.645 -1.696 1.00 95.31 183 GLY A CA 1
ATOM 1362 C C . GLY A 1 183 ? -3.068 4.553 -1.396 1.00 95.31 183 GLY A C 1
ATOM 1363 O O . GLY A 1 183 ? -3.469 4.670 -0.238 1.00 95.31 183 GLY A O 1
ATOM 1364 N N . CYS A 1 184 ? -3.884 4.208 -2.397 1.00 96.00 184 CYS A N 1
ATOM 1365 C CA . CYS A 1 184 ? -5.318 3.958 -2.225 1.00 96.00 184 CYS A CA 1
ATOM 1366 C C . CYS A 1 184 ? -5.594 2.815 -1.236 1.00 96.00 184 CYS A C 1
ATOM 1368 O O . CYS A 1 184 ? -6.509 2.898 -0.415 1.00 96.00 184 CYS A O 1
ATOM 1370 N N . GLY A 1 185 ? -4.792 1.746 -1.270 1.00 93.50 185 GLY A N 1
ATOM 1371 C CA . GLY A 1 185 ? -4.902 0.626 -0.335 1.00 93.50 185 GLY A CA 1
ATOM 1372 C C . GLY A 1 185 ? -4.582 1.007 1.113 1.00 93.50 185 GLY A C 1
ATOM 1373 O O . GLY A 1 185 ? -5.302 0.596 2.028 1.00 93.50 185 GLY A O 1
ATOM 1374 N N . LEU A 1 186 ? -3.522 1.794 1.324 1.00 93.56 186 LEU A N 1
ATOM 1375 C CA . LEU A 1 186 ? -3.140 2.316 2.637 1.00 93.56 186 LEU A CA 1
ATOM 1376 C C . LEU A 1 186 ? -4.217 3.257 3.178 1.00 93.56 186 LEU A C 1
ATOM 1378 O O . LEU A 1 186 ? -4.693 3.040 4.291 1.00 93.56 186 LEU A O 1
ATOM 1382 N N . PHE A 1 187 ? -4.645 4.223 2.365 1.00 94.38 187 PHE A N 1
ATOM 1383 C CA . PHE A 1 187 ? -5.647 5.220 2.732 1.00 94.38 187 PHE A CA 1
ATOM 1384 C C . PHE A 1 187 ? -7.021 4.594 3.008 1.00 94.38 187 PHE A C 1
ATOM 1386 O O . PHE A 1 187 ? -7.643 4.851 4.035 1.00 94.38 187 PHE A O 1
ATOM 1393 N N . GLY A 1 188 ? -7.487 3.687 2.145 1.00 94.25 188 GLY A N 1
ATOM 1394 C CA . GLY A 1 188 ? -8.755 2.984 2.352 1.00 94.25 188 GLY A CA 1
ATOM 1395 C C . GLY A 1 188 ? -8.738 2.073 3.586 1.00 94.25 188 GLY A C 1
ATOM 1396 O O . GLY A 1 188 ? -9.759 1.906 4.257 1.00 94.25 188 GLY A O 1
ATOM 1397 N N . GLY A 1 189 ? -7.581 1.489 3.915 1.00 93.12 189 GLY A N 1
ATOM 1398 C CA . GLY A 1 189 ? -7.392 0.697 5.129 1.00 93.12 189 GLY A CA 1
ATOM 1399 C C . GLY A 1 189 ? -7.437 1.543 6.403 1.00 93.12 189 GLY A C 1
ATOM 1400 O O . GLY A 1 189 ? -8.146 1.175 7.340 1.00 93.12 189 GLY A O 1
ATOM 1401 N N . THR A 1 190 ? -6.717 2.668 6.436 1.00 94.56 190 THR A N 1
ATOM 1402 C CA . THR A 1 190 ? -6.706 3.584 7.590 1.00 94.56 190 THR A CA 1
ATOM 1403 C C . THR A 1 190 ? -8.065 4.232 7.796 1.00 94.56 190 THR A C 1
ATOM 1405 O O . THR A 1 190 ? -8.567 4.224 8.918 1.00 94.56 190 THR A O 1
ATOM 1408 N N . PHE A 1 191 ? -8.708 4.705 6.725 1.00 94.62 191 PHE A N 1
ATOM 1409 C CA . PHE A 1 191 ? -10.034 5.312 6.796 1.00 94.62 191 PHE A CA 1
ATOM 1410 C C . PHE A 1 191 ? -11.076 4.332 7.340 1.00 94.62 191 PHE A C 1
ATOM 1412 O O . PHE A 1 191 ? -11.875 4.691 8.196 1.00 94.62 191 PHE A O 1
ATOM 1419 N N . ARG A 1 192 ? -11.024 3.061 6.922 1.00 94.44 192 ARG A N 1
ATOM 1420 C CA . ARG A 1 192 ? -11.918 2.012 7.434 1.00 94.44 192 ARG A CA 1
ATOM 1421 C C . ARG A 1 192 ? -11.763 1.782 8.936 1.00 94.44 192 ARG A C 1
ATOM 1423 O O . ARG A 1 192 ? -12.764 1.614 9.625 1.00 94.44 192 ARG A O 1
ATOM 1430 N N . VAL A 1 193 ? -10.52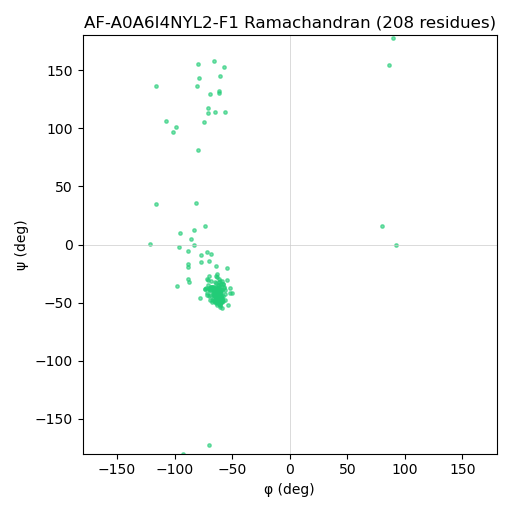7 1.747 9.434 1.00 93.94 193 VAL A N 1
ATOM 1431 C CA . VAL A 1 193 ? -10.246 1.579 10.868 1.00 93.94 193 VAL A CA 1
ATOM 1432 C C . VAL A 1 193 ? -10.679 2.823 11.645 1.00 93.94 193 VAL A C 1
ATOM 1434 O O . VAL A 1 193 ? -11.331 2.688 12.677 1.00 93.94 193 VAL A O 1
ATOM 1437 N N . ASN A 1 194 ? -10.384 4.016 11.125 1.00 93.94 194 ASN A N 1
ATOM 1438 C CA . ASN A 1 194 ? -10.781 5.281 11.733 1.00 93.94 194 ASN A CA 1
ATOM 1439 C C . ASN A 1 194 ? -12.308 5.422 11.815 1.00 93.94 194 ASN A C 1
ATOM 1441 O O . ASN A 1 194 ? -12.832 5.665 12.892 1.00 93.94 194 ASN A O 1
ATOM 1445 N N . ALA A 1 195 ? -13.026 5.172 10.717 1.00 91.44 195 ALA A N 1
ATOM 1446 C CA . ALA A 1 195 ? -14.488 5.222 10.671 1.00 91.44 195 ALA A CA 1
ATOM 1447 C C . ALA A 1 195 ? -15.144 4.187 11.601 1.00 91.44 195 ALA A C 1
ATOM 1449 O O . ALA A 1 195 ? -16.189 4.440 12.194 1.00 91.44 195 ALA A O 1
ATOM 1450 N N . ALA A 1 196 ? -14.533 3.008 11.758 1.00 90.94 196 ALA A N 1
ATOM 1451 C CA . ALA A 1 196 ? -15.010 2.018 12.718 1.00 90.94 196 ALA A CA 1
ATOM 1452 C C . ALA A 1 196 ? -14.792 2.460 14.171 1.00 90.94 196 ALA A C 1
ATOM 1454 O O . ALA A 1 196 ? -15.655 2.221 15.011 1.00 90.94 196 ALA A O 1
ATOM 1455 N N . HIS A 1 197 ? -13.659 3.102 14.468 1.00 90.94 197 HIS A N 1
ATOM 1456 C CA . HIS A 1 197 ? -13.376 3.637 15.798 1.00 90.94 197 HIS A CA 1
ATOM 1457 C C . HIS A 1 197 ? -14.246 4.853 16.129 1.00 90.94 197 HIS A C 1
ATOM 1459 O O . HIS A 1 197 ? -14.674 5.021 17.267 1.00 90.94 197 HIS A O 1
ATOM 1465 N N . SER A 1 198 ? -14.548 5.684 15.134 1.00 89.31 198 SER A N 1
ATOM 1466 C CA . SER A 1 198 ? -15.260 6.942 15.326 1.00 89.31 198 SER A CA 1
ATOM 1467 C C . SER A 1 198 ? -16.737 6.760 15.697 1.00 89.31 198 SER A C 1
ATOM 1469 O O . SER A 1 198 ? -17.324 7.665 16.278 1.00 89.31 198 SER A O 1
ATOM 1471 N N . ARG A 1 199 ? -17.300 5.549 15.533 1.00 86.19 199 ARG A N 1
ATOM 1472 C CA . ARG A 1 199 ? -18.587 5.144 16.145 1.00 86.19 199 ARG A CA 1
ATOM 1473 C C . ARG A 1 199 ? -18.632 5.327 17.661 1.00 86.19 199 ARG A C 1
ATOM 1475 O O . ARG A 1 199 ? -19.706 5.434 18.237 1.00 86.19 199 ARG A O 1
ATOM 1482 N N . ARG A 1 200 ? -17.475 5.411 18.315 1.00 85.31 200 ARG A N 1
ATOM 1483 C CA . ARG A 1 200 ? -17.368 5.792 19.721 1.00 85.31 200 ARG A CA 1
ATOM 1484 C C . ARG A 1 200 ? -17.920 7.204 19.997 1.00 85.31 200 ARG A C 1
ATOM 1486 O O . ARG A 1 200 ? -18.478 7.425 21.071 1.00 85.31 200 ARG A O 1
ATOM 1493 N N . ASP A 1 201 ? -17.836 8.135 19.042 1.00 86.44 201 ASP A N 1
ATOM 1494 C CA . ASP A 1 201 ? -18.326 9.514 19.183 1.00 86.44 201 ASP A CA 1
ATOM 1495 C C . ASP A 1 201 ? -19.873 9.552 19.200 1.00 86.44 201 ASP A C 1
ATOM 1497 O O . ASP A 1 201 ? -20.515 9.175 18.214 1.00 86.44 201 ASP A O 1
ATOM 1501 N N . PRO A 1 202 ? -20.513 9.997 20.301 1.00 80.88 202 PRO A N 1
ATOM 1502 C CA . PRO A 1 202 ? -21.968 10.131 20.367 1.00 80.88 202 PRO A CA 1
ATOM 1503 C C . PRO A 1 202 ? -22.531 11.165 19.378 1.00 80.88 202 PRO A C 1
ATOM 1505 O O . PRO A 1 202 ? -23.673 11.027 18.951 1.00 80.88 202 PRO A O 1
ATOM 1508 N N . VAL A 1 203 ? -21.760 12.186 18.987 1.00 83.81 203 VAL A N 1
ATOM 1509 C CA . VAL A 1 203 ? -22.204 13.188 18.003 1.00 83.81 203 VAL A CA 1
ATOM 1510 C C . VAL A 1 203 ? -22.260 12.574 16.609 1.00 83.81 203 VAL A C 1
ATOM 1512 O O . VAL A 1 203 ? -23.235 12.778 15.891 1.00 83.81 203 VAL A O 1
ATOM 1515 N N . GLN A 1 204 ? -21.249 11.786 16.232 1.00 80.88 204 GLN A N 1
ATOM 1516 C CA . GLN A 1 204 ? -21.240 11.121 14.927 1.00 80.88 204 GLN A CA 1
ATOM 1517 C C . GLN A 1 204 ? -22.345 10.075 14.797 1.00 80.88 204 GLN A C 1
ATOM 1519 O O . GLN A 1 204 ? -22.941 9.977 13.731 1.00 80.88 204 GLN A O 1
ATOM 1524 N N . ARG A 1 205 ? -22.663 9.347 15.873 1.00 78.88 205 ARG A N 1
ATOM 1525 C CA . ARG A 1 205 ? -23.787 8.398 15.880 1.00 78.88 205 ARG A CA 1
ATOM 1526 C C . ARG A 1 205 ? -25.120 9.076 15.581 1.00 78.88 205 ARG A C 1
ATOM 1528 O O . ARG A 1 205 ? -25.781 8.701 14.618 1.00 78.88 205 ARG A O 1
ATOM 1535 N N . ARG A 1 206 ? -25.403 10.191 16.267 1.00 80.44 206 ARG A N 1
ATOM 1536 C CA . ARG A 1 206 ? -26.591 11.020 15.994 1.00 80.44 206 ARG A CA 1
ATOM 1537 C C . ARG A 1 206 ? -26.661 11.501 14.543 1.00 80.44 206 ARG A C 1
ATOM 1539 O O . ARG A 1 206 ? -27.745 11.541 13.977 1.00 80.44 206 ARG A O 1
ATOM 1546 N N . LEU A 1 207 ? -25.526 11.868 13.941 1.00 82.00 207 LEU A N 1
ATOM 1547 C CA . LEU A 1 207 ? -25.465 12.279 12.530 1.00 82.00 207 LEU A CA 1
ATOM 1548 C C . LEU A 1 207 ? -25.690 11.113 11.554 1.00 82.00 207 LEU A C 1
ATOM 1550 O O . LEU A 1 207 ? -26.144 11.340 10.436 1.00 82.00 207 LEU A O 1
ATOM 1554 N N . TRP A 1 208 ? -25.362 9.884 11.955 1.00 79.62 208 TRP A N 1
ATOM 1555 C CA . TRP A 1 208 ? -25.576 8.672 11.162 1.00 79.62 208 TRP A CA 1
ATOM 1556 C C . TRP A 1 208 ? -26.945 8.020 11.375 1.00 79.62 208 TRP A C 1
ATOM 1558 O O . TRP A 1 208 ? -27.281 7.102 10.632 1.00 79.62 208 TRP A O 1
ATOM 1568 N N . GLY A 1 209 ? -27.745 8.525 12.317 1.00 74.94 209 GLY A N 1
ATOM 1569 C CA . GLY A 1 209 ? -29.070 7.990 12.627 1.00 74.94 209 GLY A CA 1
ATOM 1570 C C . GLY A 1 209 ? -29.054 6.748 13.525 1.00 74.94 209 GLY A C 1
ATOM 1571 O O . GLY A 1 209 ? -30.074 6.067 13.590 1.00 74.94 209 GLY A O 1
ATOM 1572 N N . ASP A 1 210 ? -27.925 6.480 14.195 1.00 62.97 210 ASP A N 1
ATOM 1573 C CA . ASP A 1 210 ? -27.779 5.491 15.278 1.00 62.97 210 ASP A CA 1
ATOM 1574 C C . ASP A 1 210 ? -28.015 6.163 16.647 1.00 62.97 210 ASP A C 1
ATOM 1576 O O . ASP A 1 210 ? -28.730 5.575 17.488 1.00 62.97 210 ASP A O 1
#

Solvent-accessible surface area (backbone atoms only — not comparable to full-atom values): 10701 Å² total; per-residue (Å²): 132,83,85,68,95,60,53,81,84,35,50,68,48,48,78,43,87,66,86,85,38,85,69,56,71,70,58,46,43,51,46,36,47,53,59,71,46,33,60,69,61,52,52,51,51,51,51,27,52,53,43,25,52,51,13,46,50,41,28,38,54,13,51,54,30,39,76,73,71,40,42,89,59,11,52,60,41,28,52,51,10,50,52,40,29,52,56,21,46,52,51,47,52,52,51,50,55,55,46,52,40,47,30,48,34,42,18,50,47,32,36,69,69,33,32,95,84,50,88,57,52,77,70,31,36,54,54,35,66,51,48,58,71,36,68,52,46,38,54,44,48,53,48,17,52,52,30,36,50,49,11,52,52,27,38,46,47,37,73,70,47,83,91,53,52,72,61,48,27,52,49,32,32,54,49,12,50,51,28,37,54,49,13,51,50,42,42,55,32,49,49,45,33,48,60,24,46,32,44,33,11,56,67,56,28,61,75,71,75,104

Radius of gyration: 21.34 Å; Cα contacts (8 Å, |Δi|>4): 248; chains: 1; bounding box: 56×35×56 Å

Mean predicted aligned error: 5.53 Å

Organism: NCBI:txid2662446

Secondary structure (DSSP, 8-state):
----SS-GGGHHHHS--SS-SSS-HHHHHHHHHHHHT-HHHHHHHHHHHHHHHHHHHHHHHHHHHHHTT-HHHHHHHHHHHHHHHHHHHHHHHHHHHHHHHHHHHHHHHHHHHTSTT----HHHHHHHHHGGGSHHHHHHHHHHHHHHHHHHHHHHHHHH-TTS-HHHHHHHHHHHHHHHHHHHHHHHHHHHHHHHHHTT-HHHHHHHT-

Nearest PDB structures (foldseek):
  7a0g-assembly1_III  TM=4.615E-01  e=2.849E+00  Serratia marcescens
  7wix-assembly1_B  TM=4.302E-01  e=3.736E+00  Mycobacterium tuberculosis H37Rv
  9g2t-assembly1_B  TM=3.544E-01  e=8.429E+00  Mycolicibacterium thermoresistibile ATCC 19527

pLDDT: mean 89.4, std 9.7, range [32.34, 97.88]